Protein AF-A0A4Y7LGS2-F1 (afdb_monomer_lite)

Foldseek 3Di:
DVLQVLFFAAAQAKEWEWAWFPPPPPPPDDDDDDDDDDFDPWPFVVVLCVLVPVDDADFDDFPDPAPLQQAAFADDDDCLACQNQVLQLQLSCVVCLVVVLVLLVPTDDDPDDLADEAEEEEARCAAHDSNVVNVVSSQVSNQVCCCVPPVHGYEYAYEYEDAPNGPVVRRVVNVVVVPPDDDDDRYHYDYFHDHPVHHGHHGNRHRYYYYGNPVQADSDAPDDPVPDPPDTRRGTDDDLVRVVVVNVVSVFKDWPDKDKDKAFSDDPVRLVVCLVPLLVQLSSVLSNCSRRCVSVVCSGRNDVSSVSSSVSSSVCSSVPSVNSPDGDIIMMITIMIITDDDPPDPDPPDDDD

Sequence (353 aa):
MYHQFYYKVTRNTSFLCLSCIISLNFSMQQHKTNYSPSPSASLSRSLILNLMMKGEYHHHTCTSGGLLKILCMQGGDDDGSYARNSEAPASAISLSKPILLKGIESMKLFDGDANECLRIADLGCATGYNTLATIDLIVDTLMKRYKEEYNYKPEFEAFFSDLPSNDFNSLFKSFQQFNDTSKKRRYYSAGVPGSFYHRLFPGRKLHVAASLSALHWLSKGLIDEETRDTFNIPTYMRSTDEVYTAFHRCGGFEIQRLEYQRIVEHSKEKQEEWIKDPKSYGKAKANLVRATLKPIVESHIGPKLSEELFKRFEKRASEDTAMLHKTCSYGVIVVCAIRIKNDKYKIISESSD

pLDDT: mean 72.66, std 20.02, range [23.55, 96.62]

Organism: Papaver somniferum (NCBI:txid3469)

Structure (mmCIF, N/CA/C/O backbone):
data_AF-A0A4Y7LGS2-F1
#
_entry.id   AF-A0A4Y7LGS2-F1
#
loop_
_atom_site.group_PDB
_atom_site.id
_atom_site.type_symbol
_atom_site.label_atom_id
_atom_site.label_alt_id
_atom_site.label_comp_id
_atom_site.label_asym_id
_atom_site.label_entity_id
_atom_site.label_seq_id
_atom_site.pdbx_PDB_ins_code
_atom_site.Cartn_x
_atom_site.Cartn_y
_atom_site.Cartn_z
_atom_site.occupancy
_atom_site.B_iso_or_equiv
_atom_site.auth_seq_id
_atom_site.auth_comp_id
_atom_site.auth_asym_id
_atom_site.auth_atom_id
_atom_site.pdbx_PDB_model_num
ATOM 1 N N . MET A 1 1 ? -16.120 5.515 -6.284 1.00 47.06 1 MET A N 1
ATOM 2 C CA . MET A 1 1 ? -15.237 4.910 -5.260 1.00 47.06 1 MET A CA 1
ATOM 3 C C . MET A 1 1 ? -15.694 5.260 -3.845 1.00 47.06 1 MET A C 1
ATOM 5 O O . MET A 1 1 ? -16.177 4.365 -3.169 1.00 47.06 1 MET A O 1
ATOM 9 N N . TYR A 1 2 ? -15.632 6.524 -3.407 1.00 49.16 2 TYR A N 1
ATOM 10 C CA . TYR A 1 2 ? -15.987 6.911 -2.026 1.00 49.16 2 TYR A CA 1
ATOM 11 C C . TYR A 1 2 ? -17.440 6.584 -1.633 1.00 49.16 2 TYR A C 1
ATOM 13 O O . TYR A 1 2 ? -17.681 6.071 -0.544 1.00 49.16 2 TYR A O 1
ATOM 21 N N . HIS A 1 3 ? -18.388 6.708 -2.569 1.00 45.22 3 HIS A N 1
ATOM 22 C CA . HIS A 1 3 ? -19.781 6.269 -2.377 1.00 45.22 3 HIS A CA 1
ATOM 23 C C . HIS A 1 3 ? -19.921 4.766 -2.058 1.00 45.22 3 HIS A C 1
ATOM 25 O O . HIS A 1 3 ? -20.844 4.354 -1.369 1.00 45.22 3 HIS A O 1
ATOM 31 N N . GLN A 1 4 ? -18.996 3.923 -2.525 1.00 48.78 4 GLN A N 1
ATOM 32 C CA . GLN A 1 4 ? -19.006 2.482 -2.234 1.00 48.78 4 GLN A CA 1
ATOM 33 C C . GLN A 1 4 ? -18.307 2.155 -0.905 1.00 48.78 4 GLN A C 1
ATOM 35 O O . GLN A 1 4 ? -18.597 1.135 -0.282 1.00 48.78 4 GLN A O 1
ATOM 40 N N . PHE A 1 5 ? -17.420 3.035 -0.431 1.00 50.84 5 PHE A N 1
ATOM 41 C CA . PHE A 1 5 ? -16.852 2.965 0.917 1.00 50.84 5 PHE A CA 1
ATOM 42 C C . PHE A 1 5 ? -17.880 3.285 1.998 1.00 50.84 5 PHE A C 1
ATOM 44 O O . PHE A 1 5 ? -17.869 2.660 3.058 1.00 50.84 5 PHE A O 1
ATOM 51 N N . TYR A 1 6 ? -18.806 4.198 1.699 1.00 47.38 6 TYR A N 1
ATOM 52 C CA . TYR A 1 6 ? -19.867 4.648 2.598 1.00 47.38 6 TYR A CA 1
ATOM 53 C C . TYR A 1 6 ? -20.623 3.512 3.310 1.00 47.38 6 TYR A C 1
ATOM 55 O O . TYR A 1 6 ? -20.959 3.633 4.491 1.00 47.38 6 TYR A O 1
ATOM 63 N N . TYR A 1 7 ? -20.861 2.388 2.628 1.00 45.22 7 TYR A N 1
ATOM 64 C CA . TYR A 1 7 ? -21.655 1.273 3.154 1.00 45.22 7 TYR A CA 1
ATOM 65 C C . TYR A 1 7 ? -20.859 0.224 3.948 1.00 45.22 7 TYR A C 1
ATOM 67 O O . TYR A 1 7 ? -21.473 -0.660 4.549 1.00 45.22 7 TYR A O 1
ATOM 75 N N . LYS A 1 8 ? -19.521 0.280 3.950 1.00 49.53 8 LYS A N 1
ATOM 76 C CA . LYS A 1 8 ? -18.651 -0.790 4.494 1.00 49.53 8 LYS A CA 1
ATOM 77 C C . LYS A 1 8 ? -18.257 -0.589 5.958 1.00 49.53 8 LYS A C 1
ATOM 79 O O . LYS A 1 8 ? -17.936 -1.534 6.670 1.00 49.53 8 LYS A O 1
ATOM 84 N N . VAL A 1 9 ? -18.282 0.653 6.404 1.00 48.84 9 VAL A N 1
ATOM 85 C CA . VAL A 1 9 ? -17.695 1.104 7.667 1.00 48.84 9 VAL A CA 1
ATOM 86 C C . VAL A 1 9 ? -18.741 1.131 8.800 1.00 48.84 9 VAL A C 1
ATOM 88 O O . VAL A 1 9 ? -19.929 1.277 8.505 1.00 48.84 9 VAL A O 1
ATOM 91 N N . THR A 1 10 ? -18.366 0.895 10.068 1.00 48.47 10 THR A N 1
ATOM 92 C CA . THR A 1 10 ? -19.194 1.040 11.301 1.00 48.47 10 THR A CA 1
ATOM 93 C C . THR A 1 10 ? -19.632 2.491 11.550 1.00 48.47 10 THR A C 1
ATOM 95 O O . THR A 1 10 ? -19.327 3.412 10.788 1.00 48.47 10 THR A O 1
ATOM 98 N N . ARG A 1 11 ? -20.472 2.724 12.567 1.00 49.16 11 ARG A N 1
ATOM 99 C CA . ARG A 1 11 ? -20.656 4.084 13.107 1.00 49.16 11 ARG A CA 1
ATOM 100 C C . ARG A 1 11 ? -19.322 4.493 13.762 1.00 49.16 11 ARG A C 1
ATOM 102 O O . ARG A 1 11 ? -18.710 3.657 14.410 1.00 49.16 11 ARG A O 1
ATOM 109 N N . ASN A 1 12 ? -18.886 5.740 13.565 1.00 51.09 12 ASN A N 1
ATOM 110 C CA . ASN A 1 12 ? -17.605 6.299 14.043 1.00 51.09 12 ASN A CA 1
ATOM 111 C C . ASN A 1 12 ? -16.323 5.761 13.374 1.00 51.09 12 ASN A C 1
ATOM 113 O O . ASN A 1 12 ? -15.232 6.014 13.868 1.00 51.09 12 ASN A O 1
ATOM 117 N N . THR A 1 13 ? -16.412 5.046 12.248 1.00 55.94 13 THR A N 1
ATOM 118 C CA . THR A 1 13 ? -15.211 4.564 11.545 1.00 55.94 13 THR A CA 1
ATOM 119 C C . THR A 1 13 ? -14.354 5.693 11.008 1.00 55.94 13 THR A C 1
ATOM 121 O O . THR A 1 13 ? -14.853 6.571 10.297 1.00 55.94 13 THR A O 1
ATOM 124 N N . SER A 1 14 ? -13.051 5.574 11.226 1.00 55.38 14 SER A N 1
ATOM 125 C CA . SER A 1 14 ? -12.061 6.389 10.535 1.00 55.38 14 SER A CA 1
ATOM 126 C C . SER A 1 14 ? -11.633 5.730 9.239 1.00 55.38 14 SER A C 1
ATOM 128 O O . SER A 1 14 ? -11.186 4.582 9.202 1.00 55.38 14 SER A O 1
ATOM 130 N N . PHE A 1 15 ? -11.776 6.481 8.157 1.00 54.53 15 PHE A N 1
ATOM 131 C CA . PHE A 1 15 ? -11.205 6.147 6.871 1.00 54.53 15 PHE A CA 1
ATOM 132 C C . PHE A 1 15 ? -9.933 6.968 6.668 1.00 54.53 15 PHE A C 1
ATOM 134 O O . PHE A 1 15 ? -9.956 8.190 6.513 1.00 54.53 15 PHE A O 1
ATOM 141 N N . LEU A 1 16 ? -8.808 6.267 6.680 1.00 53.59 16 LEU A N 1
ATOM 142 C CA . LEU A 1 16 ? -7.480 6.812 6.474 1.00 53.59 16 LEU A CA 1
ATOM 143 C C . LEU A 1 16 ? -7.080 6.488 5.036 1.00 53.59 16 LEU A C 1
ATOM 145 O O . LEU A 1 16 ? -6.752 5.361 4.682 1.00 53.59 16 LEU A O 1
ATOM 149 N N . CYS A 1 17 ? -7.167 7.483 4.171 1.00 55.34 17 CYS A N 1
ATOM 150 C CA . CYS A 1 17 ? -6.891 7.343 2.757 1.00 55.34 17 CYS A CA 1
ATOM 151 C C . CYS A 1 17 ? -5.562 8.007 2.429 1.00 55.34 17 CYS A C 1
ATOM 153 O O . CYS A 1 17 ? -5.426 9.227 2.425 1.00 55.34 17 CYS A O 1
ATOM 155 N N . LEU A 1 18 ? -4.582 7.192 2.085 1.00 50.25 18 LEU A N 1
ATOM 156 C CA . LEU A 1 18 ? -3.276 7.631 1.641 1.00 50.25 18 LEU A CA 1
ATOM 157 C C . LEU A 1 18 ? -3.118 7.265 0.171 1.00 50.25 18 LEU A C 1
ATOM 159 O O . LEU A 1 18 ? -2.605 6.214 -0.207 1.00 50.25 18 LEU A O 1
ATOM 163 N N . SER A 1 19 ? -3.573 8.159 -0.699 1.00 49.41 19 SER A N 1
ATOM 164 C CA . SER A 1 19 ? -3.287 8.025 -2.121 1.00 49.41 19 SER A CA 1
ATOM 165 C C . SER A 1 19 ? -1.869 8.518 -2.391 1.00 49.41 19 SER A C 1
ATOM 167 O O . SER A 1 19 ? -1.634 9.703 -2.634 1.00 49.41 19 SER A O 1
ATOM 169 N N . CYS A 1 20 ? -0.902 7.607 -2.356 1.00 40.75 20 CYS A N 1
ATOM 170 C CA . CYS A 1 20 ? 0.402 7.887 -2.935 1.00 40.75 20 CYS A CA 1
ATOM 171 C C . CYS A 1 20 ? 0.288 7.825 -4.460 1.00 40.75 20 CYS A C 1
ATOM 173 O O . CYS A 1 20 ? -0.345 6.918 -5.018 1.00 40.75 20 CYS A O 1
ATOM 175 N N . ILE A 1 21 ? 0.890 8.811 -5.121 1.00 42.91 21 ILE A N 1
ATOM 176 C CA . ILE A 1 21 ? 1.030 8.853 -6.570 1.00 42.91 21 ILE A CA 1
ATOM 177 C C . ILE A 1 21 ? 2.484 8.529 -6.884 1.00 42.91 21 ILE A C 1
ATOM 179 O O . ILE A 1 21 ? 3.392 9.264 -6.510 1.00 42.91 21 ILE A O 1
ATOM 183 N N . ILE A 1 22 ? 2.709 7.450 -7.628 1.00 35.28 22 ILE A N 1
ATOM 184 C CA . ILE A 1 22 ? 3.970 7.262 -8.341 1.00 35.28 22 ILE A CA 1
ATOM 185 C C . ILE A 1 22 ? 3.874 8.117 -9.611 1.00 35.28 22 ILE A C 1
ATOM 187 O O . ILE A 1 22 ? 3.422 7.654 -10.655 1.00 35.28 22 ILE A O 1
ATOM 191 N N . SER A 1 23 ? 4.271 9.387 -9.533 1.00 31.19 23 SER A N 1
ATOM 192 C CA . SER A 1 23 ? 4.680 10.120 -10.734 1.00 31.19 23 SER A CA 1
ATOM 193 C C . SER A 1 23 ? 6.074 9.641 -11.116 1.00 31.19 23 SER A C 1
ATOM 195 O O . SER A 1 23 ? 7.076 10.212 -10.692 1.00 31.19 23 SER A O 1
ATOM 197 N N . LEU A 1 24 ? 6.152 8.602 -11.947 1.00 30.73 24 LEU A N 1
ATOM 198 C CA . LEU A 1 24 ? 7.329 8.418 -12.788 1.00 30.73 24 LEU A CA 1
ATOM 199 C C . LEU A 1 24 ? 7.311 9.564 -13.800 1.00 30.73 24 LEU A C 1
ATOM 201 O O . LEU A 1 24 ? 6.768 9.441 -14.895 1.00 30.73 24 LEU A O 1
ATOM 205 N N . ASN A 1 25 ? 7.856 10.716 -13.411 1.00 29.38 25 ASN A N 1
ATOM 206 C CA . ASN A 1 25 ? 8.169 11.784 -14.345 1.00 29.38 25 ASN A CA 1
ATOM 207 C C . ASN A 1 25 ? 9.292 11.285 -15.273 1.00 29.38 25 ASN A C 1
ATOM 209 O O . ASN A 1 25 ? 10.437 11.713 -15.167 1.00 29.38 25 ASN A O 1
ATOM 213 N N . PHE A 1 26 ? 8.964 10.433 -16.249 1.00 28.41 26 PHE A N 1
ATOM 214 C CA . PHE A 1 26 ? 9.711 10.367 -17.506 1.00 28.41 26 PHE A CA 1
ATOM 215 C C . PHE A 1 26 ? 9.352 11.603 -18.326 1.00 28.41 26 PHE A C 1
ATOM 217 O O . PHE A 1 26 ? 8.842 11.523 -19.439 1.00 28.41 26 PHE A O 1
ATOM 224 N N . SER A 1 27 ? 9.578 12.784 -17.753 1.00 24.83 27 SER A N 1
ATOM 225 C CA . SER A 1 27 ? 9.526 14.011 -18.520 1.00 24.83 27 SER A CA 1
ATOM 226 C C . SER A 1 27 ? 10.769 14.039 -19.409 1.00 24.83 27 SER A C 1
ATOM 228 O O . SER A 1 27 ? 11.824 14.579 -19.061 1.00 24.83 27 SER A O 1
ATOM 230 N N . MET A 1 28 ? 10.624 13.442 -20.591 1.00 25.88 28 MET A N 1
ATOM 231 C CA . MET A 1 28 ? 11.169 14.007 -21.818 1.00 25.88 28 MET A CA 1
ATOM 232 C C . MET A 1 28 ? 10.336 15.245 -22.204 1.00 25.88 28 MET A C 1
ATOM 234 O O . MET A 1 28 ? 9.778 15.305 -23.293 1.00 25.88 28 MET A O 1
ATOM 238 N N . GLN A 1 29 ? 10.194 16.239 -21.325 1.00 24.61 29 GLN A N 1
ATOM 239 C CA . GLN A 1 29 ? 9.801 17.567 -21.780 1.00 24.61 29 GLN A CA 1
ATOM 240 C C . GLN A 1 29 ? 11.055 18.416 -21.895 1.00 24.61 29 GLN A C 1
ATOM 242 O O . GLN A 1 29 ? 11.743 18.714 -20.917 1.00 24.61 29 GLN A O 1
ATOM 247 N N . GLN A 1 30 ? 11.356 18.749 -23.149 1.00 25.19 30 GLN A N 1
ATOM 248 C CA . GLN A 1 30 ? 12.152 19.907 -23.508 1.00 25.19 30 GLN A CA 1
ATOM 249 C C . GLN A 1 30 ? 11.641 21.125 -22.731 1.00 25.19 30 GLN A C 1
ATOM 251 O O . GLN A 1 30 ? 10.437 21.283 -22.533 1.00 25.19 30 GLN A O 1
ATOM 256 N N . HIS A 1 31 ? 12.585 21.957 -22.295 1.00 28.06 31 HIS A N 1
ATOM 257 C CA . HIS A 1 31 ? 12.381 23.270 -21.696 1.00 28.06 31 HIS A CA 1
ATOM 258 C C . HIS A 1 31 ? 11.055 23.941 -22.080 1.00 28.06 31 HIS A C 1
ATOM 260 O O . HIS A 1 31 ? 10.866 24.294 -23.242 1.00 28.06 31 HIS A O 1
ATOM 266 N N . LYS A 1 32 ? 10.204 24.224 -21.086 1.00 24.94 32 LYS A N 1
ATOM 267 C CA . LYS A 1 32 ? 9.462 25.488 -20.996 1.00 24.94 32 LYS A CA 1
ATOM 268 C C . LYS A 1 32 ? 8.904 25.696 -19.589 1.00 24.94 32 LYS A C 1
ATOM 270 O O . LYS A 1 32 ? 8.421 24.784 -18.930 1.00 24.94 32 LYS A O 1
ATOM 275 N N . THR A 1 33 ? 9.087 26.922 -19.131 1.00 29.95 33 THR A N 1
ATOM 276 C CA . THR A 1 33 ? 8.793 27.469 -17.809 1.00 29.95 33 THR A CA 1
ATOM 277 C C . THR A 1 33 ? 7.290 27.611 -17.544 1.00 29.95 33 THR A C 1
ATOM 279 O O . THR A 1 33 ? 6.527 27.877 -18.466 1.00 29.95 33 THR A O 1
ATOM 282 N N . ASN A 1 34 ? 6.918 27.511 -16.261 1.00 28.05 34 ASN A N 1
ATOM 283 C CA . ASN A 1 34 ? 5.666 27.959 -15.632 1.00 28.05 34 ASN A CA 1
ATOM 284 C C . ASN A 1 34 ? 4.342 27.537 -16.293 1.00 28.05 34 ASN A C 1
ATOM 286 O O . ASN A 1 34 ? 3.728 28.359 -16.955 1.00 28.05 34 ASN A O 1
ATOM 290 N N . TYR A 1 35 ? 3.838 26.329 -16.007 1.00 25.47 35 TYR A N 1
ATOM 291 C CA . TYR A 1 35 ? 2.398 26.028 -16.066 1.00 25.47 35 TYR A CA 1
ATOM 292 C C . TYR A 1 35 ? 2.013 24.909 -15.084 1.00 25.47 35 TYR A C 1
ATOM 294 O O . TYR A 1 35 ? 2.796 23.996 -14.819 1.00 25.47 35 TYR A O 1
ATOM 302 N N . SER A 1 36 ? 0.800 25.018 -14.536 1.00 23.55 36 SER A N 1
ATOM 303 C CA . SER A 1 36 ? 0.131 24.048 -13.662 1.00 23.55 36 SER A CA 1
ATOM 304 C C . SER A 1 36 ? 0.187 22.620 -14.232 1.00 23.55 36 SER A C 1
ATOM 306 O O . SER A 1 36 ? 0.071 22.455 -15.449 1.00 23.55 36 SER A O 1
ATOM 308 N N . PRO A 1 37 ? 0.347 21.575 -13.397 1.00 30.25 37 PRO A N 1
ATOM 309 C CA . PRO A 1 37 ? 0.519 20.212 -13.891 1.00 30.25 37 PRO A CA 1
ATOM 310 C C . PRO A 1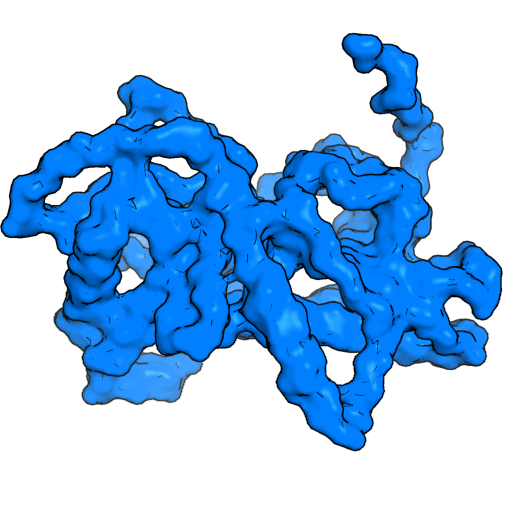 37 ? -0.747 19.738 -14.618 1.00 30.25 37 PRO A C 1
ATOM 312 O O . PRO A 1 37 ? -1.821 19.661 -14.025 1.00 30.25 37 PRO A O 1
ATOM 315 N N . SER A 1 38 ? -0.621 19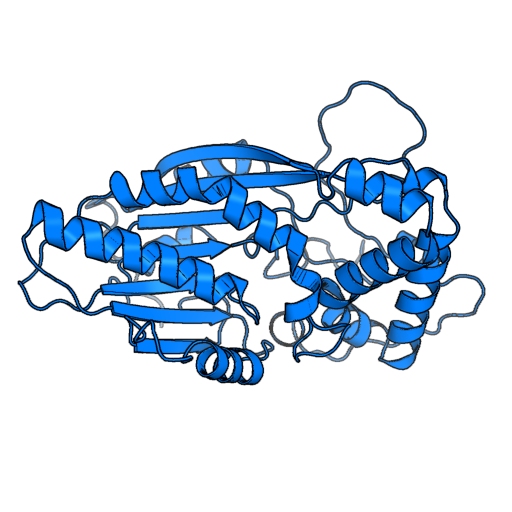.426 -15.912 1.00 26.58 38 SER A N 1
ATOM 316 C CA . SER A 1 38 ? -1.711 18.832 -16.693 1.00 26.58 38 SER A CA 1
ATOM 317 C C . SER A 1 38 ? -1.976 17.381 -16.236 1.00 26.58 38 SER A C 1
ATOM 319 O O . SER A 1 38 ? -1.003 16.673 -15.961 1.00 26.58 38 SER A O 1
ATOM 321 N N . PRO A 1 39 ? -3.230 16.885 -16.203 1.00 28.78 39 PRO A N 1
ATOM 322 C CA . PRO A 1 39 ? -3.582 15.610 -15.556 1.00 28.78 39 PRO A CA 1
ATOM 323 C C . PRO A 1 39 ? -3.267 14.332 -16.355 1.00 28.78 39 PRO A C 1
ATOM 325 O O . PRO A 1 39 ? -3.686 13.248 -15.959 1.00 28.78 39 PRO A O 1
ATOM 328 N N . SER A 1 40 ? -2.561 14.409 -17.486 1.00 29.89 40 SER A N 1
ATOM 329 C CA . SER A 1 40 ? -2.382 13.255 -18.383 1.00 29.89 40 SER A CA 1
ATOM 330 C C . SER A 1 40 ? -0.913 12.876 -18.557 1.00 29.89 40 SER A C 1
ATOM 332 O O . SER A 1 40 ? -0.258 13.228 -19.530 1.00 29.89 40 SER A O 1
ATOM 334 N N . ALA A 1 41 ? -0.386 12.126 -17.593 1.00 30.23 41 ALA A N 1
ATOM 335 C CA . ALA A 1 41 ? 0.841 11.355 -17.771 1.00 30.23 41 ALA A CA 1
ATOM 336 C C . ALA A 1 41 ? 0.472 9.869 -17.870 1.00 30.23 41 ALA A C 1
ATOM 338 O O . ALA A 1 41 ? 0.692 9.092 -16.942 1.00 30.23 41 ALA A O 1
ATOM 339 N N . SER A 1 42 ? -0.153 9.472 -18.980 1.00 35.12 42 SER A N 1
ATOM 340 C CA . SER A 1 42 ? -0.230 8.060 -19.342 1.00 35.12 42 SER A CA 1
ATOM 341 C C . SER A 1 42 ? 1.111 7.651 -19.960 1.00 35.12 42 SER A C 1
ATOM 343 O O . SER A 1 42 ? 1.615 8.303 -20.875 1.00 35.12 42 SER A O 1
ATOM 345 N N . LEU A 1 43 ? 1.713 6.560 -19.476 1.00 39.62 43 LEU A N 1
ATOM 346 C CA . LEU A 1 43 ? 2.682 5.818 -20.285 1.00 39.62 43 LEU A CA 1
ATOM 347 C C . LEU A 1 43 ? 1.900 5.255 -21.483 1.00 39.62 43 LEU A C 1
ATOM 349 O O . LEU A 1 43 ? 1.282 4.196 -21.384 1.00 39.62 43 LEU A O 1
ATOM 353 N N . SER A 1 44 ? 1.844 6.011 -22.578 1.00 43.38 44 SER A N 1
ATOM 354 C CA . SER A 1 44 ? 1.174 5.598 -23.809 1.00 43.38 44 SER A CA 1
ATOM 355 C C . SER A 1 44 ? 2.018 4.576 -24.575 1.00 43.38 44 SER A C 1
ATOM 357 O O . SER A 1 44 ? 3.226 4.442 -24.349 1.00 43.38 44 SER A O 1
ATOM 359 N N . ARG A 1 45 ? 1.396 3.885 -25.538 1.00 41.16 45 ARG A N 1
ATOM 360 C CA . ARG A 1 45 ? 2.063 3.043 -26.546 1.00 41.16 45 ARG A CA 1
ATOM 361 C C . ARG A 1 45 ? 3.314 3.706 -27.135 1.00 41.16 45 ARG A C 1
ATOM 363 O O . ARG A 1 45 ? 4.270 2.994 -27.418 1.00 41.16 45 ARG A O 1
ATOM 370 N N . SER A 1 46 ? 3.357 5.040 -27.243 1.00 43.56 46 SER A N 1
ATOM 371 C CA . SER A 1 46 ? 4.553 5.782 -27.668 1.00 43.56 46 SER A CA 1
ATOM 372 C C . SER A 1 46 ? 5.794 5.468 -26.831 1.00 43.56 46 SER A C 1
ATOM 374 O O . SER A 1 46 ? 6.866 5.336 -27.401 1.00 43.56 46 SER A O 1
ATOM 376 N N . LEU A 1 47 ? 5.691 5.286 -25.509 1.00 46.91 47 LEU A N 1
ATOM 377 C CA . LEU A 1 47 ? 6.846 4.985 -24.665 1.00 46.91 47 LEU A CA 1
ATOM 378 C C . LEU A 1 47 ? 7.290 3.528 -24.827 1.00 46.91 47 LEU A C 1
ATOM 380 O O . LEU A 1 47 ? 8.484 3.276 -24.933 1.00 46.91 47 LEU A O 1
ATOM 384 N N . ILE A 1 48 ? 6.348 2.583 -24.922 1.00 45.69 48 ILE A N 1
ATOM 385 C CA . ILE A 1 48 ? 6.662 1.176 -25.216 1.00 45.69 48 ILE A CA 1
ATOM 386 C C . ILE A 1 48 ? 7.284 1.056 -26.606 1.00 45.69 48 ILE A C 1
ATOM 388 O O . ILE A 1 48 ? 8.339 0.455 -26.733 1.00 45.69 48 ILE A O 1
ATOM 392 N N . LEU A 1 49 ? 6.718 1.691 -27.632 1.00 42.75 49 LEU A N 1
ATOM 393 C CA . LEU A 1 49 ? 7.299 1.733 -28.974 1.00 42.75 49 LEU A CA 1
ATOM 394 C C . LEU A 1 49 ? 8.648 2.465 -28.986 1.00 42.75 49 LEU A C 1
ATOM 396 O O . LEU A 1 49 ? 9.587 1.968 -29.589 1.00 42.75 49 LEU A O 1
ATOM 400 N N . ASN A 1 50 ? 8.815 3.573 -28.264 1.00 50.94 50 ASN A N 1
ATOM 401 C CA . ASN A 1 50 ? 10.107 4.262 -28.142 1.00 50.94 50 ASN A CA 1
ATOM 402 C C . ASN A 1 50 ? 11.161 3.428 -27.391 1.00 50.94 50 ASN A C 1
ATOM 404 O O . ASN A 1 50 ? 12.356 3.657 -27.566 1.00 50.94 50 ASN A O 1
ATOM 408 N N . LEU A 1 51 ? 10.743 2.476 -26.550 1.00 47.31 51 LEU A N 1
ATOM 409 C CA . LEU A 1 51 ? 11.619 1.480 -25.925 1.00 47.31 51 LEU A CA 1
ATOM 410 C C . LEU A 1 51 ? 11.809 0.234 -26.820 1.00 47.31 51 LEU A C 1
ATOM 412 O O . LEU A 1 51 ? 12.845 -0.425 -26.739 1.00 47.31 51 LEU A O 1
ATOM 416 N N . MET A 1 52 ? 10.855 -0.090 -27.701 1.00 39.50 52 MET A N 1
ATOM 417 C CA . MET A 1 52 ? 10.814 -1.327 -28.498 1.00 39.50 52 MET A CA 1
ATOM 418 C C . MET A 1 52 ? 11.241 -1.192 -29.969 1.00 39.50 52 MET A C 1
ATOM 420 O O . MET A 1 52 ? 11.668 -2.182 -30.567 1.00 39.50 52 MET A O 1
ATOM 424 N N . MET A 1 53 ? 11.216 -0.005 -30.569 1.00 38.44 53 MET A N 1
ATOM 425 C CA . MET A 1 53 ? 11.387 0.160 -32.016 1.00 38.44 53 MET A CA 1
ATOM 426 C C . MET A 1 53 ? 12.854 0.337 -32.430 1.00 38.44 53 MET A C 1
ATOM 428 O O . MET A 1 53 ? 13.325 1.423 -32.755 1.00 38.44 53 MET A O 1
ATOM 432 N N . LYS A 1 54 ? 13.548 -0.805 -32.479 1.00 41.16 54 LYS A N 1
ATOM 433 C CA . LYS A 1 54 ? 14.468 -1.180 -33.573 1.00 41.16 54 LYS A CA 1
ATOM 434 C C . LYS A 1 54 ? 14.180 -2.619 -34.052 1.00 41.16 54 LYS A C 1
ATOM 436 O O . LYS A 1 54 ? 15.094 -3.348 -34.415 1.00 41.16 54 LYS A O 1
ATOM 441 N N . GLY A 1 55 ? 12.921 -3.059 -34.009 1.00 37.38 55 GLY A N 1
ATOM 442 C CA . GLY A 1 55 ? 12.522 -4.386 -34.486 1.00 37.38 55 GLY A CA 1
ATOM 443 C C . GLY A 1 55 ? 11.012 -4.504 -34.672 1.00 37.38 55 GLY A C 1
ATOM 444 O O . GLY A 1 55 ? 10.251 -3.863 -33.952 1.00 37.38 55 GLY A O 1
ATOM 445 N N . GLU A 1 56 ? 10.608 -5.291 -35.666 1.00 36.62 56 GLU A N 1
ATOM 446 C CA . GLU A 1 56 ? 9.222 -5.518 -36.083 1.00 36.62 56 GLU A CA 1
ATOM 447 C C . GLU A 1 56 ? 8.410 -6.181 -34.957 1.00 36.62 56 GLU A C 1
ATOM 449 O O . GLU A 1 56 ? 8.730 -7.275 -34.492 1.00 36.62 56 GLU A O 1
ATOM 454 N N . TYR A 1 57 ? 7.368 -5.492 -34.483 1.00 42.50 57 TYR A N 1
ATOM 455 C CA . TYR A 1 57 ? 6.437 -5.998 -33.474 1.00 42.50 57 TYR A CA 1
ATOM 456 C C . TYR A 1 57 ? 5.189 -6.553 -34.165 1.00 42.50 57 TYR A C 1
ATOM 458 O O . TYR A 1 57 ? 4.480 -5.817 -34.853 1.00 42.50 57 TYR A O 1
ATOM 466 N N . HIS A 1 58 ? 4.887 -7.833 -33.947 1.00 40.69 58 HIS A N 1
ATOM 467 C CA . HIS A 1 58 ? 3.624 -8.436 -34.369 1.00 40.69 58 HIS A CA 1
ATOM 468 C C . HIS A 1 58 ? 2.613 -8.412 -33.218 1.00 40.69 58 HIS A C 1
ATOM 470 O O . HIS A 1 58 ? 2.916 -8.790 -32.088 1.00 40.69 58 HIS A O 1
ATOM 476 N N . HIS A 1 59 ? 1.400 -7.939 -33.515 1.00 40.97 59 HIS A N 1
ATOM 477 C CA . HIS A 1 59 ? 0.307 -7.826 -32.556 1.00 40.97 59 HIS A CA 1
ATOM 478 C C . HIS A 1 59 ? -0.106 -9.199 -32.007 1.00 40.97 59 HIS A C 1
ATOM 480 O O . HIS A 1 59 ? -0.658 -10.023 -32.731 1.00 40.97 59 HIS A O 1
ATOM 486 N N . HIS A 1 60 ? 0.076 -9.405 -30.702 1.00 41.19 60 HIS A N 1
ATOM 487 C CA . HIS A 1 60 ? -0.625 -10.447 -29.961 1.00 41.19 60 HIS A CA 1
ATOM 488 C C . HIS A 1 60 ? -1.889 -9.848 -29.335 1.00 41.19 60 HIS A C 1
ATOM 490 O O . HIS A 1 60 ? -1.831 -8.934 -28.514 1.00 41.19 60 HIS A O 1
ATOM 496 N N . THR A 1 61 ? -3.057 -10.331 -29.753 1.00 37.34 61 THR A N 1
ATOM 497 C CA . THR A 1 61 ? -4.342 -10.002 -29.129 1.00 37.34 61 THR A CA 1
ATOM 498 C C . THR A 1 61 ? -4.411 -10.648 -27.747 1.00 37.34 61 THR A C 1
ATOM 500 O O . THR A 1 61 ? -4.461 -11.872 -27.635 1.00 37.34 61 THR A O 1
ATOM 503 N N . CYS A 1 62 ? -4.406 -9.825 -26.695 1.00 40.84 62 CYS A N 1
ATOM 504 C CA . CYS A 1 62 ? -4.587 -10.270 -25.315 1.00 40.84 62 CYS A CA 1
ATOM 505 C C . CYS A 1 62 ? -5.942 -10.978 -25.152 1.00 40.84 62 CYS A C 1
ATOM 507 O O . CYS A 1 62 ? -6.996 -10.418 -25.454 1.00 40.84 62 CYS A O 1
ATOM 509 N N . THR A 1 63 ? -5.902 -12.209 -24.645 1.00 38.38 63 THR A N 1
ATOM 510 C CA . THR A 1 63 ? -7.069 -13.001 -24.249 1.00 38.38 63 THR A CA 1
ATOM 511 C C . THR A 1 63 ? -7.840 -12.333 -23.104 1.00 38.38 63 THR A C 1
ATOM 513 O O . THR A 1 63 ? -7.266 -11.642 -22.264 1.00 38.38 63 THR A O 1
ATOM 516 N N . SER A 1 64 ? -9.150 -12.570 -23.071 1.00 36.19 64 SER A N 1
ATOM 517 C CA . SER A 1 64 ? -10.243 -11.891 -22.350 1.00 36.19 64 SER A CA 1
ATOM 518 C C . SER A 1 64 ? -10.241 -11.948 -20.804 1.00 36.19 64 SER A C 1
ATOM 520 O O . SER A 1 64 ? -11.293 -11.952 -20.159 1.00 36.19 64 SER A O 1
ATOM 522 N N . GLY A 1 65 ? -9.077 -11.966 -20.158 1.00 49.12 65 GLY A N 1
ATOM 523 C CA . GLY A 1 65 ? -8.958 -11.861 -18.704 1.00 49.12 65 GLY A CA 1
ATOM 524 C C . GLY A 1 65 ? -9.081 -10.409 -18.240 1.00 49.12 65 GLY A C 1
ATOM 525 O O . GLY A 1 65 ? -8.090 -9.693 -18.234 1.00 49.12 65 GLY A O 1
ATOM 526 N N . GLY A 1 66 ? -10.283 -9.957 -17.867 1.00 65.62 66 GLY A N 1
ATOM 527 C CA . GLY A 1 66 ? -10.516 -8.576 -17.412 1.00 65.62 66 GLY A CA 1
ATOM 528 C C . GLY A 1 66 ? -9.515 -8.080 -16.351 1.00 65.62 66 GLY A C 1
ATOM 529 O O . GLY A 1 66 ? -8.986 -8.876 -15.581 1.00 65.62 66 GLY A O 1
ATOM 530 N N . LEU A 1 67 ? -9.301 -6.756 -16.286 1.00 70.75 67 LEU A N 1
ATOM 531 C CA . LEU A 1 67 ? -8.250 -6.064 -15.510 1.00 70.75 67 LEU A CA 1
ATOM 532 C C . LEU A 1 67 ? -8.016 -6.600 -14.081 1.00 70.75 67 LEU A C 1
ATOM 534 O O . LEU A 1 67 ? -6.881 -6.666 -13.622 1.00 70.75 67 LEU A O 1
ATOM 538 N N . LEU A 1 68 ? -9.073 -7.042 -13.397 1.00 73.94 68 LEU A N 1
ATOM 539 C CA . LEU A 1 68 ? -9.017 -7.619 -12.047 1.00 73.94 68 LEU A CA 1
ATOM 540 C C . LEU A 1 68 ? -8.183 -8.909 -11.935 1.00 73.94 68 LEU A C 1
ATOM 542 O O . LEU A 1 68 ? -7.807 -9.277 -10.829 1.00 73.94 68 LEU A O 1
ATOM 546 N N . LYS A 1 69 ? -7.940 -9.613 -13.048 1.00 75.81 69 LYS A N 1
ATOM 547 C CA . LYS A 1 69 ? -7.142 -10.849 -13.100 1.00 75.81 69 LYS A CA 1
ATOM 548 C C . LYS A 1 69 ? -5.649 -10.598 -13.319 1.00 75.81 69 LYS A C 1
ATOM 550 O O . LYS A 1 69 ? -4.863 -11.513 -13.111 1.00 75.81 69 LYS A O 1
ATOM 555 N N . ILE A 1 70 ? -5.276 -9.398 -13.764 1.00 80.12 70 ILE A N 1
ATOM 556 C CA . ILE A 1 70 ? -3.904 -9.074 -14.193 1.00 80.12 70 ILE A CA 1
ATOM 557 C C . ILE A 1 70 ? -3.288 -7.918 -13.403 1.00 80.12 70 ILE A C 1
ATOM 559 O O . ILE A 1 70 ? -2.072 -7.772 -13.373 1.00 80.12 70 ILE A O 1
ATOM 563 N N . LEU A 1 71 ? -4.116 -7.078 -12.775 1.00 84.94 71 LEU A N 1
ATOM 564 C CA . LEU A 1 71 ? -3.654 -5.949 -11.984 1.00 84.94 71 LEU A CA 1
ATOM 565 C C . LEU A 1 71 ? -3.197 -6.447 -10.608 1.00 84.94 71 LEU A C 1
ATOM 567 O O . LEU A 1 71 ? -4.017 -6.779 -9.759 1.00 84.94 71 LEU A O 1
ATOM 571 N N . CYS A 1 72 ? -1.890 -6.526 -10.403 1.00 87.94 72 CYS A N 1
ATOM 572 C CA . CYS A 1 72 ? -1.243 -6.760 -9.115 1.00 87.94 72 CYS A CA 1
ATOM 573 C C . CYS A 1 72 ? 0.207 -6.265 -9.187 1.00 87.94 72 CYS A C 1
ATOM 575 O O . CYS A 1 72 ? 0.729 -5.994 -10.272 1.00 87.94 72 CYS A O 1
ATOM 577 N N . MET A 1 73 ? 0.851 -6.123 -8.030 1.00 91.44 73 MET A N 1
ATOM 578 C CA . MET A 1 73 ? 2.297 -5.917 -7.981 1.00 91.44 73 MET A CA 1
ATOM 579 C C . MET A 1 73 ? 3.023 -7.246 -8.240 1.00 91.44 73 MET A C 1
ATOM 581 O O . MET A 1 73 ? 2.465 -8.317 -7.999 1.00 91.44 73 MET A O 1
ATOM 585 N N . GLN A 1 74 ? 4.275 -7.194 -8.701 1.00 91.31 74 GLN A N 1
ATOM 586 C CA . GLN A 1 74 ? 5.089 -8.394 -8.902 1.00 91.31 74 GLN A CA 1
ATOM 587 C C . GLN A 1 74 ? 5.290 -9.130 -7.567 1.00 91.31 74 GLN A C 1
ATOM 589 O O . GLN A 1 74 ? 5.972 -8.630 -6.668 1.00 91.31 74 GLN A O 1
ATOM 594 N N . GLY A 1 75 ? 4.695 -10.319 -7.454 1.00 89.19 75 GLY A N 1
ATOM 595 C CA . GLY A 1 75 ? 4.835 -11.202 -6.295 1.00 89.19 75 GLY A CA 1
ATOM 596 C C . GLY A 1 75 ? 6.237 -11.801 -6.148 1.00 89.19 75 GLY A C 1
ATOM 597 O O . GLY A 1 75 ? 7.114 -11.589 -6.989 1.00 89.19 75 GLY A O 1
ATOM 598 N N . GLY A 1 76 ? 6.423 -12.583 -5.086 1.00 88.44 76 GLY A N 1
ATOM 599 C CA . GLY A 1 76 ? 7.700 -13.200 -4.720 1.00 88.44 76 GLY A 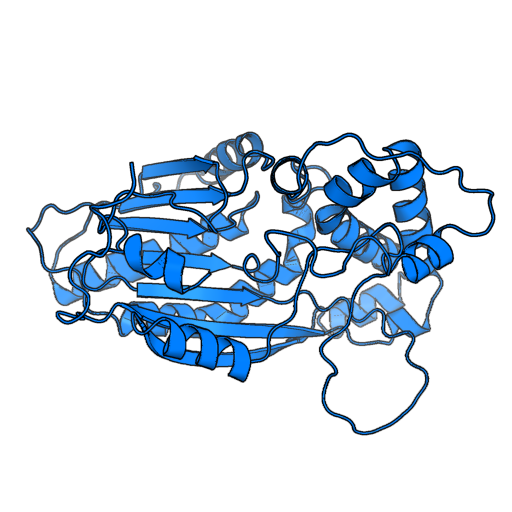CA 1
ATOM 600 C C . GLY A 1 76 ? 8.596 -12.348 -3.813 1.00 88.44 76 GLY A C 1
ATOM 601 O O . GLY A 1 76 ? 8.175 -11.328 -3.269 1.00 88.44 76 GLY A O 1
ATOM 602 N N . ASP A 1 77 ? 9.838 -12.811 -3.653 1.00 85.50 77 ASP A N 1
ATOM 603 C CA . ASP A 1 77 ? 10.894 -12.210 -2.813 1.00 85.50 77 ASP A CA 1
ATOM 604 C C . ASP A 1 77 ? 12.244 -12.137 -3.562 1.00 85.50 77 ASP A C 1
ATOM 606 O O . ASP A 1 77 ? 13.320 -12.059 -2.977 1.00 85.50 77 ASP A O 1
ATOM 610 N N . ASP A 1 78 ? 12.200 -12.216 -4.895 1.00 88.88 78 ASP A N 1
ATOM 611 C CA . ASP A 1 78 ? 13.381 -12.047 -5.743 1.00 88.88 78 ASP A CA 1
ATOM 612 C C . ASP A 1 78 ? 13.726 -10.560 -5.959 1.00 88.88 78 ASP A C 1
ATOM 614 O O . ASP A 1 78 ? 12.965 -9.659 -5.597 1.00 88.88 78 ASP A O 1
ATOM 618 N N . ASP A 1 79 ? 14.871 -10.289 -6.587 1.00 86.56 79 ASP A N 1
ATOM 619 C CA . ASP A 1 79 ? 15.360 -8.933 -6.875 1.00 86.56 79 ASP A CA 1
ATOM 620 C C . ASP A 1 79 ? 14.401 -8.076 -7.723 1.00 86.56 79 ASP A C 1
ATOM 622 O O . ASP A 1 79 ? 14.532 -6.852 -7.735 1.00 86.56 79 ASP A O 1
ATOM 626 N N . GLY A 1 80 ? 13.464 -8.684 -8.457 1.00 85.56 80 GLY A N 1
ATOM 627 C CA . GLY A 1 80 ? 12.456 -7.999 -9.270 1.00 85.56 80 GLY A CA 1
ATOM 628 C C . GLY A 1 80 ? 11.089 -7.874 -8.593 1.00 85.56 80 GLY A C 1
ATOM 629 O O . GLY A 1 80 ? 10.199 -7.223 -9.146 1.00 85.56 80 GLY A O 1
ATOM 630 N N . SER A 1 81 ? 10.911 -8.485 -7.422 1.00 88.31 81 SER A N 1
ATOM 631 C CA . SER A 1 81 ? 9.664 -8.464 -6.662 1.00 88.31 81 SER A CA 1
ATOM 632 C C . SER A 1 81 ? 9.346 -7.079 -6.106 1.00 88.31 81 SER A C 1
ATOM 634 O O . SER A 1 81 ? 10.224 -6.252 -5.839 1.00 88.31 81 SER A O 1
ATOM 636 N N . TYR A 1 82 ? 8.064 -6.824 -5.870 1.00 88.12 82 TYR A N 1
ATOM 637 C CA . TYR A 1 82 ? 7.614 -5.594 -5.228 1.00 88.12 82 TYR A CA 1
ATOM 638 C C . TYR A 1 82 ? 8.090 -5.469 -3.781 1.00 88.12 82 TYR A C 1
ATOM 640 O O . TYR A 1 82 ? 8.473 -4.378 -3.354 1.00 88.12 82 TYR A O 1
ATOM 648 N N . ALA A 1 83 ? 8.168 -6.580 -3.045 1.00 86.50 83 ALA A N 1
ATOM 649 C CA . ALA A 1 83 ? 8.678 -6.588 -1.676 1.00 86.50 83 ALA A CA 1
ATOM 650 C C . ALA A 1 83 ? 10.093 -5.984 -1.577 1.00 86.50 83 ALA A C 1
ATOM 652 O O . ALA A 1 83 ? 10.388 -5.273 -0.618 1.00 86.50 83 ALA A O 1
ATOM 653 N N . ARG A 1 84 ? 10.933 -6.192 -2.601 1.00 87.12 84 ARG A N 1
ATOM 654 C CA . ARG A 1 84 ? 12.323 -5.711 -2.666 1.00 87.12 84 ARG A CA 1
ATOM 655 C C . ARG A 1 84 ? 12.493 -4.341 -3.334 1.00 87.12 84 ARG A C 1
ATOM 657 O O . ARG A 1 84 ? 13.572 -3.767 -3.245 1.00 87.12 84 ARG A O 1
ATOM 664 N N . ASN A 1 85 ? 11.451 -3.803 -3.976 1.00 87.75 85 ASN A N 1
ATOM 665 C CA . ASN A 1 85 ? 11.522 -2.577 -4.789 1.00 87.75 85 ASN A CA 1
ATOM 666 C C . ASN A 1 85 ? 10.428 -1.545 -4.448 1.00 87.75 85 ASN A C 1
ATOM 668 O O . ASN A 1 85 ? 10.047 -0.729 -5.285 1.00 87.75 85 ASN A O 1
ATOM 672 N N . SER A 1 86 ? 9.906 -1.567 -3.219 1.00 84.38 86 SER A N 1
ATOM 673 C CA . SER A 1 86 ? 8.777 -0.731 -2.770 1.00 84.38 86 SER A CA 1
ATOM 674 C C . SER A 1 86 ? 9.180 0.449 -1.869 1.00 84.38 86 SER A C 1
ATOM 676 O O . SER A 1 86 ? 8.373 0.941 -1.076 1.00 84.38 86 SER A O 1
ATOM 678 N N . GLU A 1 87 ? 10.412 0.949 -2.010 1.00 81.56 87 GLU A N 1
ATOM 679 C CA . GLU A 1 87 ? 10.947 2.080 -1.232 1.00 81.56 87 GLU A CA 1
ATOM 680 C C . GLU A 1 87 ? 10.155 3.380 -1.442 1.00 81.56 87 GLU A C 1
ATOM 682 O O . GLU A 1 87 ? 9.916 4.128 -0.494 1.00 81.56 87 GLU A O 1
ATOM 687 N N . ALA A 1 88 ? 9.694 3.645 -2.666 1.00 76.00 88 ALA A N 1
ATOM 688 C CA . ALA A 1 88 ? 8.903 4.836 -2.970 1.00 76.00 88 ALA A CA 1
ATOM 689 C C . ALA A 1 88 ? 7.558 4.857 -2.201 1.00 76.00 88 ALA A C 1
ATOM 691 O O . ALA A 1 88 ? 7.303 5.822 -1.472 1.00 76.00 88 ALA A O 1
ATOM 692 N N . PRO A 1 89 ? 6.725 3.795 -2.267 1.00 75.88 89 PRO A N 1
ATOM 693 C CA . PRO A 1 89 ? 5.584 3.633 -1.366 1.00 75.88 89 PRO A CA 1
ATOM 694 C C . PRO A 1 89 ? 5.958 3.704 0.123 1.00 75.88 89 PRO A C 1
ATOM 696 O O . PRO A 1 89 ? 5.258 4.363 0.889 1.00 75.88 89 PRO A O 1
ATOM 699 N N . ALA A 1 90 ? 7.071 3.091 0.544 1.00 81.50 90 ALA A N 1
ATOM 700 C CA . ALA A 1 90 ? 7.515 3.112 1.942 1.00 81.50 90 ALA A CA 1
ATOM 701 C C . ALA A 1 90 ? 7.835 4.534 2.439 1.00 81.50 90 ALA A C 1
ATOM 703 O O . ALA A 1 90 ? 7.402 4.937 3.521 1.00 81.50 90 ALA A O 1
ATOM 704 N N . SER A 1 91 ? 8.525 5.332 1.623 1.00 78.88 91 SER A N 1
ATOM 705 C CA . SER A 1 91 ? 8.809 6.744 1.892 1.00 78.88 91 SER A CA 1
ATOM 706 C C . SER A 1 91 ? 7.526 7.561 2.022 1.00 78.88 91 SER A C 1
ATOM 708 O O . SER A 1 91 ? 7.405 8.394 2.922 1.00 78.88 91 SER A O 1
ATOM 710 N N . ALA A 1 92 ? 6.531 7.284 1.178 1.00 73.62 92 ALA A N 1
ATOM 711 C CA . ALA A 1 92 ? 5.234 7.938 1.264 1.00 73.62 92 ALA A CA 1
ATOM 712 C C . ALA A 1 92 ? 4.476 7.595 2.550 1.00 73.62 92 ALA A C 1
ATOM 714 O O . ALA A 1 92 ? 3.918 8.497 3.179 1.00 73.62 92 ALA A O 1
ATOM 715 N N . ILE A 1 93 ? 4.517 6.336 2.990 1.00 76.12 93 ILE A N 1
ATOM 716 C CA . ILE A 1 93 ? 3.969 5.915 4.287 1.00 76.12 93 ILE A CA 1
ATOM 717 C C . ILE A 1 93 ? 4.691 6.645 5.427 1.00 76.12 93 ILE A C 1
ATOM 719 O O . ILE A 1 93 ? 4.041 7.202 6.312 1.00 76.12 93 ILE A O 1
ATOM 723 N N . SER A 1 94 ? 6.025 6.702 5.381 1.00 81.94 94 SER A N 1
ATOM 724 C CA . SER A 1 94 ? 6.854 7.357 6.399 1.00 81.94 94 SER A CA 1
ATOM 725 C C . SER A 1 94 ? 6.542 8.852 6.538 1.00 81.94 94 SER A C 1
ATOM 727 O O . SER A 1 94 ? 6.258 9.327 7.637 1.00 81.94 94 SER A O 1
ATOM 729 N N . LEU A 1 95 ? 6.491 9.590 5.426 1.00 76.19 95 LEU A N 1
ATOM 730 C CA . LEU A 1 95 ? 6.174 11.026 5.427 1.00 76.19 95 LEU A CA 1
ATOM 731 C C . LEU A 1 95 ? 4.726 11.318 5.825 1.00 76.19 95 LEU A C 1
ATOM 733 O O . LEU A 1 95 ? 4.417 12.369 6.388 1.00 76.19 95 LEU A O 1
ATOM 737 N N . SER A 1 96 ? 3.837 10.362 5.588 1.00 73.88 96 SER A N 1
ATOM 738 C CA . SER A 1 96 ? 2.433 10.481 5.958 1.00 73.88 96 SER A CA 1
ATOM 739 C C . SER A 1 96 ? 2.140 10.053 7.392 1.00 73.88 96 SER A C 1
ATOM 741 O O . SER A 1 96 ? 1.054 10.336 7.904 1.00 73.88 96 SER A O 1
ATOM 743 N N . LYS A 1 97 ? 3.097 9.407 8.069 1.00 81.44 97 LYS A N 1
ATOM 744 C CA . LYS A 1 97 ? 2.950 8.895 9.436 1.00 81.44 97 LYS A CA 1
ATOM 745 C C . LYS A 1 97 ? 2.401 9.937 10.418 1.00 81.44 97 LYS A C 1
ATOM 747 O O . LYS A 1 97 ? 1.456 9.595 11.126 1.00 81.44 97 LYS A O 1
ATOM 752 N N . PRO A 1 98 ? 2.876 11.201 10.462 1.00 83.12 98 PRO A N 1
ATOM 753 C CA . PRO A 1 98 ? 2.320 12.196 11.383 1.00 83.12 98 PRO A CA 1
ATOM 754 C C . PRO A 1 98 ? 0.851 12.528 11.102 1.00 83.12 98 PRO A C 1
ATOM 756 O O . PRO A 1 98 ? 0.104 12.873 12.014 1.00 83.12 98 PRO A O 1
ATOM 759 N N . ILE A 1 99 ? 0.424 12.450 9.840 1.00 77.75 99 ILE A N 1
ATOM 760 C CA . ILE A 1 99 ? -0.963 12.717 9.449 1.00 77.75 99 ILE A CA 1
ATOM 761 C C . ILE A 1 99 ? -1.850 11.534 9.815 1.00 77.75 99 ILE A C 1
ATOM 763 O O . ILE A 1 99 ? -2.927 11.739 10.369 1.00 77.75 99 ILE A O 1
ATOM 767 N N . LEU A 1 100 ? -1.372 10.316 9.548 1.00 77.25 100 LEU A N 1
ATOM 768 C CA . LEU A 1 100 ? -2.044 9.086 9.945 1.00 77.25 100 LEU A CA 1
ATOM 769 C C . LEU A 1 100 ? -2.262 9.060 11.462 1.00 77.25 100 LEU A C 1
ATOM 771 O O . LEU A 1 100 ? -3.384 8.845 11.903 1.00 77.25 100 LEU A O 1
ATOM 775 N N . LEU A 1 101 ? -1.214 9.349 12.242 1.00 83.31 101 LEU A N 1
ATOM 776 C CA . LEU A 1 101 ? -1.278 9.413 13.702 1.00 83.31 101 LEU A CA 1
ATOM 777 C C . LEU A 1 101 ? -2.299 10.441 14.179 1.00 83.31 101 LEU A C 1
ATOM 779 O O . LEU A 1 101 ? -3.205 10.074 14.913 1.00 83.31 101 LEU A O 1
ATOM 783 N N . LYS A 1 102 ? -2.234 11.682 13.686 1.00 80.12 102 LYS A N 1
ATOM 784 C CA . LYS A 1 102 ? -3.215 12.716 14.049 1.00 80.12 102 LYS A CA 1
ATOM 785 C C . LYS A 1 102 ? -4.647 12.328 13.683 1.00 80.12 102 LYS A C 1
ATOM 787 O O . LYS A 1 102 ? -5.567 12.642 14.424 1.00 80.12 102 LYS A O 1
ATOM 792 N N . GLY A 1 103 ? -4.837 11.652 12.550 1.00 76.88 103 GLY A N 1
ATOM 793 C CA . GLY A 1 103 ? -6.141 11.142 12.134 1.00 76.88 103 GLY A CA 1
ATOM 794 C C . GLY A 1 103 ? -6.671 10.035 13.044 1.00 76.88 103 GLY A C 1
ATOM 795 O O . GLY A 1 103 ? -7.853 10.013 13.379 1.00 76.88 103 GLY A O 1
ATOM 796 N N . ILE A 1 104 ? -5.786 9.137 13.482 1.00 80.19 104 ILE A N 1
ATOM 797 C CA . ILE A 1 104 ? -6.115 8.125 14.486 1.00 80.19 104 ILE A CA 1
ATOM 798 C C . ILE A 1 104 ? -6.385 8.792 15.829 1.00 80.19 104 ILE A C 1
ATOM 800 O O . ILE A 1 104 ? -7.301 8.356 16.497 1.00 80.19 104 ILE A O 1
ATOM 804 N N . GLU A 1 105 ? -5.637 9.816 16.238 1.00 82.62 105 GLU A N 1
ATOM 805 C CA . GLU A 1 105 ? -5.788 10.530 17.516 1.00 82.62 105 GLU A CA 1
ATOM 806 C C . GLU A 1 105 ? -7.065 11.376 17.583 1.00 82.62 105 GLU A C 1
ATOM 808 O O . GLU A 1 105 ? -7.692 11.444 18.635 1.00 82.62 105 GLU A O 1
ATOM 813 N N . SER A 1 106 ? -7.492 11.988 16.474 1.00 77.06 106 SER A N 1
ATOM 814 C CA . SER A 1 106 ? -8.682 12.848 16.456 1.00 77.06 106 SER A CA 1
ATOM 815 C C . SER A 1 106 ? -10.000 12.079 16.419 1.00 77.06 106 SER A C 1
ATOM 817 O O . SER A 1 106 ? -11.061 12.651 16.680 1.00 77.06 106 SER A O 1
ATOM 819 N N . MET A 1 107 ? -9.970 10.787 16.084 1.00 77.12 107 MET A N 1
ATOM 820 C CA . MET A 1 107 ? -11.194 10.002 16.012 1.00 77.12 107 MET A CA 1
ATOM 821 C C . MET A 1 107 ? -11.726 9.651 17.399 1.00 77.12 107 MET A C 1
ATOM 823 O O . MET A 1 107 ? -10.966 9.361 18.328 1.00 77.12 107 MET A O 1
ATOM 827 N N . LYS A 1 108 ? -13.054 9.606 17.514 1.00 77.75 108 LYS A N 1
ATOM 828 C CA . LYS A 1 108 ? -13.713 9.056 18.698 1.00 77.75 108 LYS A CA 1
ATOM 829 C C . LYS A 1 108 ? -13.426 7.562 18.771 1.00 77.75 108 LYS A C 1
ATOM 831 O O . LYS A 1 108 ? -13.606 6.859 17.776 1.00 77.75 108 LYS A O 1
ATOM 836 N N . LEU A 1 109 ? -12.993 7.099 19.938 1.00 80.81 109 LEU A N 1
ATOM 837 C CA . LEU A 1 109 ? -12.886 5.671 20.192 1.00 80.81 109 LEU A CA 1
ATOM 838 C C . LEU A 1 109 ? -14.282 5.034 20.185 1.00 80.81 109 LEU A C 1
ATOM 840 O O . LEU A 1 109 ? -15.315 5.705 20.292 1.00 80.81 109 LEU A O 1
ATOM 844 N N . PHE A 1 110 ? -14.308 3.735 19.929 1.00 77.62 110 PHE A N 1
ATOM 845 C CA . PHE A 1 110 ? -15.536 2.991 19.720 1.00 77.62 110 PHE A CA 1
ATOM 846 C C . PHE A 1 110 ? -16.065 2.556 21.088 1.00 77.62 110 PHE A C 1
ATOM 848 O O . PHE A 1 110 ? -15.609 1.564 21.640 1.00 77.62 110 PHE A O 1
ATOM 855 N N . ASP A 1 111 ? -17.005 3.329 21.638 1.00 66.81 111 ASP A N 1
ATOM 856 C CA . ASP A 1 111 ? -17.747 2.946 22.842 1.00 66.81 111 ASP A CA 1
ATOM 857 C C . ASP A 1 111 ? -18.842 1.936 22.472 1.00 66.81 111 ASP A C 1
ATOM 859 O O . ASP A 1 111 ? -19.868 2.292 21.879 1.00 66.81 111 ASP A O 1
ATOM 863 N N . GLY A 1 112 ? -18.606 0.668 22.807 1.00 54.72 112 GLY A N 1
ATOM 864 C CA . GLY A 1 112 ? -19.539 -0.437 22.604 1.00 54.72 112 GLY A CA 1
ATOM 865 C C . GLY A 1 112 ? -19.010 -1.705 23.261 1.00 54.72 112 GLY A C 1
ATOM 866 O O . GLY A 1 112 ? -18.269 -2.436 22.630 1.00 54.72 112 GLY A O 1
ATOM 867 N N . ASP A 1 113 ? -19.381 -1.920 24.527 1.00 51.03 113 ASP A N 1
ATOM 868 C CA . ASP A 1 113 ? -18.997 -3.033 25.408 1.00 51.03 113 ASP A CA 1
ATOM 869 C C . ASP A 1 113 ? -17.487 -3.297 25.561 1.00 51.03 113 ASP A C 1
ATOM 871 O O . ASP A 1 113 ? -16.708 -3.369 24.618 1.00 51.03 113 ASP A O 1
ATOM 875 N N . ALA A 1 114 ? -17.056 -3.519 26.802 1.00 50.00 114 ALA A N 1
ATOM 876 C CA . ALA A 1 114 ? -15.663 -3.748 27.198 1.00 50.00 114 ALA A CA 1
ATOM 877 C C . ALA A 1 114 ? -14.996 -5.017 26.593 1.00 50.00 114 ALA A C 1
ATOM 879 O O . ALA A 1 114 ? -13.965 -5.461 27.090 1.00 50.00 114 ALA A O 1
ATOM 880 N N . ASN A 1 115 ? -15.577 -5.606 25.539 1.00 54.47 115 ASN A N 1
ATOM 881 C CA . ASN A 1 115 ? -15.190 -6.854 24.884 1.00 54.47 115 ASN A CA 1
ATOM 882 C C . ASN A 1 115 ? -15.206 -6.793 23.335 1.00 54.47 115 ASN A C 1
ATOM 884 O O . ASN A 1 115 ? -15.136 -7.843 22.696 1.00 54.47 115 ASN A O 1
ATOM 888 N N . GLU A 1 116 ? -15.322 -5.623 22.691 1.00 72.25 116 GLU A N 1
ATOM 889 C CA . GLU A 1 116 ? -15.335 -5.568 21.218 1.00 72.25 116 GLU A CA 1
ATOM 890 C C . GLU A 1 116 ? -13.938 -5.712 20.577 1.00 72.25 116 GLU A C 1
ATOM 892 O O . GLU A 1 116 ? -12.993 -4.974 20.859 1.00 72.25 116 GLU A O 1
ATOM 897 N N . CYS A 1 117 ? -13.828 -6.661 19.639 1.00 86.81 117 CYS A N 1
ATOM 898 C CA . CYS A 1 117 ? -12.678 -6.811 18.750 1.00 86.81 117 CYS A CA 1
ATOM 899 C C . CYS A 1 117 ? -12.709 -5.753 17.632 1.00 86.81 117 CYS A C 1
ATOM 901 O O . CYS A 1 117 ? -13.647 -5.681 16.824 1.00 86.81 117 CYS A O 1
ATOM 903 N N . LEU A 1 118 ? -11.648 -4.948 17.552 1.00 89.31 118 LEU A N 1
ATOM 904 C CA . LEU A 1 118 ? -11.508 -3.869 16.583 1.00 89.31 118 LEU A CA 1
ATOM 905 C C . LEU A 1 118 ? -10.997 -4.385 15.239 1.00 89.31 118 LEU A C 1
ATOM 907 O O . LEU A 1 118 ? -9.844 -4.777 15.070 1.00 89.31 118 LEU A O 1
ATOM 911 N N . ARG A 1 119 ? -11.877 -4.312 14.244 1.00 90.81 119 ARG A N 1
ATOM 912 C CA . ARG A 1 119 ? -11.587 -4.636 12.841 1.00 90.81 119 ARG A CA 1
ATOM 913 C C . ARG A 1 119 ? -10.933 -3.486 12.078 1.00 90.81 119 ARG A C 1
ATOM 915 O O . ARG A 1 119 ? -11.550 -2.428 11.916 1.00 90.81 119 ARG A O 1
ATOM 922 N N . ILE A 1 120 ? -9.744 -3.733 11.544 1.00 91.56 120 ILE A N 1
ATOM 923 C CA . ILE A 1 120 ? -8.952 -2.820 10.715 1.00 91.56 120 ILE A CA 1
ATOM 924 C C . ILE A 1 120 ? -8.798 -3.445 9.327 1.00 91.56 120 ILE A C 1
ATOM 926 O O . ILE A 1 120 ? -8.572 -4.643 9.231 1.00 91.56 120 ILE A O 1
ATOM 930 N N . ALA A 1 121 ? -8.895 -2.669 8.250 1.00 92.44 121 ALA A N 1
ATOM 931 C CA . ALA A 1 121 ? -8.621 -3.159 6.898 1.00 92.44 121 ALA A CA 1
ATOM 932 C C . ALA A 1 121 ? -7.538 -2.331 6.203 1.00 92.44 121 ALA A C 1
ATOM 934 O O . ALA A 1 121 ? -7.637 -1.109 6.205 1.00 92.44 121 ALA A O 1
ATOM 935 N N . ASP A 1 122 ? -6.565 -2.981 5.567 1.00 92.81 122 ASP A N 1
ATOM 936 C CA . ASP A 1 122 ? -5.700 -2.380 4.549 1.00 92.81 122 ASP A CA 1
ATOM 937 C C . ASP A 1 122 ? -6.217 -2.751 3.153 1.00 92.81 122 ASP A C 1
ATOM 939 O O . ASP A 1 122 ? -6.476 -3.920 2.863 1.00 92.81 122 ASP A O 1
ATOM 943 N N . LEU A 1 123 ? -6.431 -1.749 2.305 1.00 91.06 123 LEU A N 1
ATOM 944 C CA . LEU A 1 123 ? -7.106 -1.875 1.018 1.00 91.06 123 LEU A CA 1
ATOM 945 C C . LEU A 1 123 ? -6.139 -1.545 -0.117 1.00 91.06 123 LEU A C 1
ATOM 947 O O . LEU A 1 123 ? -5.793 -0.379 -0.334 1.00 91.06 123 LEU A O 1
ATOM 951 N N . GLY A 1 124 ? -5.774 -2.583 -0.866 1.00 90.62 124 GLY A N 1
ATOM 952 C CA . GLY A 1 124 ? -4.644 -2.580 -1.789 1.00 90.62 124 GLY A CA 1
ATOM 953 C C . GLY A 1 124 ? -3.337 -2.882 -1.059 1.00 90.62 124 GLY A C 1
ATOM 954 O O . GLY A 1 124 ? -2.404 -2.087 -1.131 1.00 90.62 124 GLY A O 1
ATOM 955 N N . CYS A 1 125 ? -3.299 -3.983 -0.302 1.00 91.88 125 CYS A N 1
ATOM 956 C CA . CYS A 1 125 ? -2.169 -4.327 0.562 1.00 91.88 125 CYS A CA 1
ATOM 957 C C . CYS A 1 125 ? -0.912 -4.784 -0.200 1.00 91.88 125 CYS A C 1
ATOM 959 O O . CYS A 1 125 ? 0.178 -4.794 0.376 1.00 91.88 125 CYS A O 1
ATOM 961 N N . ALA A 1 126 ? -1.054 -5.179 -1.470 1.00 90.31 126 ALA A N 1
ATOM 962 C CA . ALA A 1 126 ? -0.026 -5.828 -2.275 1.00 90.31 126 ALA A CA 1
ATOM 963 C C . ALA A 1 126 ? 0.661 -6.969 -1.494 1.00 90.31 126 ALA A C 1
ATOM 965 O O . ALA A 1 126 ? 0.001 -7.785 -0.838 1.00 90.31 126 ALA A O 1
ATOM 966 N N . THR A 1 127 ? 1.991 -7.021 -1.554 1.00 83.75 127 THR A N 1
ATOM 967 C CA . THR A 1 127 ? 2.835 -7.945 -0.798 1.00 83.75 127 THR A CA 1
ATOM 968 C C . THR A 1 127 ? 3.962 -7.199 -0.085 1.00 83.75 127 THR A C 1
ATOM 970 O O . THR A 1 127 ? 4.341 -6.088 -0.459 1.00 83.75 127 THR A O 1
ATOM 973 N N . GLY A 1 128 ? 4.529 -7.829 0.947 1.00 79.38 128 GLY A N 1
ATOM 974 C CA . GLY A 1 128 ? 5.738 -7.349 1.617 1.00 79.38 128 GLY A CA 1
ATOM 975 C C . GLY A 1 128 ? 5.500 -6.563 2.910 1.00 79.38 128 GLY A C 1
ATOM 976 O O . GLY A 1 128 ? 4.433 -6.606 3.516 1.00 79.38 128 GLY A O 1
ATOM 977 N N . TYR A 1 129 ? 6.550 -5.881 3.368 1.00 81.62 129 TYR A N 1
ATOM 978 C CA . TYR A 1 129 ? 6.641 -5.293 4.711 1.00 81.62 129 TYR A CA 1
ATOM 979 C C . TYR A 1 129 ? 5.762 -4.047 4.914 1.00 81.62 129 TYR A C 1
ATOM 981 O O . TYR A 1 129 ? 5.294 -3.794 6.023 1.00 81.62 129 TYR A O 1
ATOM 989 N N . ASN A 1 130 ? 5.502 -3.276 3.854 1.00 85.31 130 ASN A N 1
ATOM 990 C CA . ASN A 1 130 ? 4.821 -1.978 3.948 1.00 85.31 130 ASN A CA 1
ATOM 991 C C . ASN A 1 130 ? 3.409 -2.072 4.550 1.00 85.31 130 ASN A C 1
ATOM 993 O O . ASN A 1 130 ? 3.036 -1.246 5.388 1.00 85.31 130 ASN A O 1
ATOM 997 N N . THR A 1 131 ? 2.639 -3.091 4.157 1.00 88.38 131 THR A N 1
ATOM 998 C CA . THR A 1 131 ? 1.294 -3.323 4.707 1.00 88.38 131 THR A CA 1
ATOM 999 C C . THR A 1 131 ? 1.352 -3.718 6.187 1.00 88.38 131 THR A C 1
ATOM 1001 O O . THR A 1 131 ? 0.623 -3.161 7.009 1.00 88.38 131 THR A O 1
ATOM 1004 N N . LEU A 1 132 ? 2.308 -4.576 6.567 1.00 89.38 132 LEU A N 1
ATOM 1005 C CA . LEU A 1 132 ? 2.503 -5.005 7.955 1.00 89.38 132 LEU A CA 1
ATOM 1006 C C . LEU A 1 132 ? 2.876 -3.829 8.858 1.00 89.38 132 LEU A C 1
ATOM 1008 O O . LEU A 1 132 ? 2.240 -3.612 9.885 1.00 89.38 132 LEU A O 1
ATOM 1012 N N . ALA A 1 133 ? 3.846 -3.016 8.435 1.00 86.94 133 ALA A N 1
ATOM 1013 C CA . ALA A 1 133 ? 4.291 -1.841 9.179 1.00 86.94 133 ALA A CA 1
ATOM 1014 C C . ALA A 1 133 ? 3.165 -0.816 9.394 1.00 86.94 133 ALA A C 1
ATOM 1016 O O . ALA A 1 133 ? 3.100 -0.159 10.434 1.00 86.94 133 ALA A O 1
ATOM 1017 N N . THR A 1 134 ? 2.266 -0.688 8.418 1.00 85.62 134 THR A N 1
ATOM 1018 C CA . THR A 1 134 ? 1.107 0.205 8.510 1.00 85.62 134 THR A CA 1
ATOM 1019 C C . THR A 1 134 ? 0.098 -0.301 9.527 1.00 85.62 134 THR A C 1
ATOM 1021 O O . THR A 1 134 ? -0.337 0.462 10.390 1.00 85.62 134 THR A O 1
ATOM 1024 N N . ILE A 1 135 ? -0.278 -1.577 9.444 1.00 90.44 135 ILE A N 1
ATOM 1025 C CA . ILE A 1 135 ? -1.224 -2.171 10.389 1.00 90.44 135 ILE A CA 1
ATOM 1026 C C . ILE A 1 135 ? -0.650 -2.157 11.807 1.00 90.44 135 ILE A C 1
ATOM 1028 O O . ILE A 1 135 ? -1.358 -1.759 12.730 1.00 90.44 135 ILE A O 1
ATOM 1032 N N . ASP A 1 136 ? 0.631 -2.486 11.978 1.00 89.81 136 ASP A N 1
ATOM 1033 C CA . ASP A 1 136 ? 1.326 -2.403 13.265 1.00 89.81 136 ASP A CA 1
ATOM 1034 C C . ASP A 1 136 ? 1.243 -0.990 13.856 1.00 89.81 136 ASP A C 1
ATOM 1036 O O . ASP A 1 136 ? 0.917 -0.825 15.030 1.00 89.81 136 ASP A O 1
ATOM 1040 N N . LEU A 1 137 ? 1.477 0.043 13.042 1.00 88.62 137 LEU A N 1
ATOM 1041 C CA . LEU A 1 137 ? 1.380 1.437 13.471 1.00 88.62 137 LEU A CA 1
ATOM 1042 C C . LEU A 1 137 ? -0.040 1.808 13.921 1.00 88.62 137 LEU A C 1
ATOM 1044 O O . LEU A 1 137 ? -0.203 2.466 14.953 1.00 88.62 137 LEU A O 1
ATOM 1048 N N . ILE A 1 138 ? -1.059 1.402 13.160 1.00 89.38 138 ILE A N 1
ATOM 1049 C CA . ILE A 1 138 ? -2.462 1.687 13.486 1.00 89.38 138 ILE A CA 1
ATOM 1050 C C . ILE A 1 138 ? -2.843 0.991 14.796 1.00 89.38 138 ILE A C 1
ATOM 1052 O O . ILE A 1 138 ? -3.377 1.638 15.700 1.00 89.38 138 ILE A O 1
ATOM 1056 N N . VAL A 1 139 ? -2.539 -0.305 14.912 1.00 91.81 139 VAL A N 1
ATOM 1057 C CA . VAL A 1 139 ? -2.838 -1.121 16.096 1.00 91.81 139 VAL A CA 1
ATOM 1058 C C . VAL A 1 139 ? -2.133 -0.571 17.330 1.00 91.81 139 VAL A C 1
ATOM 1060 O O . VAL A 1 139 ? -2.766 -0.439 18.372 1.00 91.81 139 VAL A O 1
ATOM 1063 N N . ASP A 1 140 ? -0.861 -0.189 17.224 1.00 91.25 140 ASP A N 1
ATOM 1064 C CA . ASP A 1 140 ? -0.087 0.322 18.361 1.00 91.25 140 ASP A CA 1
ATOM 1065 C C . ASP A 1 140 ? -0.623 1.642 18.880 1.00 91.25 140 ASP A C 1
ATOM 1067 O O . ASP A 1 140 ? -0.742 1.843 20.090 1.00 91.25 140 ASP A O 1
ATOM 1071 N N . THR A 1 141 ? -0.983 2.525 17.954 1.00 90.75 141 THR A N 1
ATOM 1072 C CA . THR A 1 141 ? -1.547 3.829 18.287 1.00 90.75 141 THR A CA 1
ATOM 1073 C C . THR A 1 141 ? -2.897 3.652 18.972 1.00 90.75 141 THR A C 1
ATOM 1075 O O . THR A 1 141 ? -3.132 4.220 20.035 1.00 90.75 141 THR A O 1
ATOM 1078 N N . LEU A 1 142 ? -3.763 2.803 18.416 1.00 89.81 142 LEU A N 1
ATOM 1079 C CA . LEU A 1 142 ? -5.062 2.492 19.005 1.00 89.81 142 LEU A CA 1
ATOM 1080 C C . LEU A 1 142 ? -4.943 1.847 20.379 1.00 89.81 142 LEU A C 1
ATOM 1082 O O . LEU A 1 142 ? -5.580 2.290 21.328 1.00 89.81 142 LEU A O 1
ATOM 1086 N N . MET A 1 143 ? -4.109 0.821 20.500 1.00 90.38 143 MET A N 1
ATOM 1087 C CA . MET A 1 143 ? -3.889 0.106 21.750 1.00 90.38 143 MET A CA 1
ATOM 1088 C C . MET A 1 143 ? -3.395 1.042 22.856 1.00 90.38 143 MET A C 1
ATOM 1090 O O . MET A 1 143 ? -3.851 0.933 23.994 1.00 90.38 143 MET A O 1
ATOM 1094 N N . LYS A 1 144 ? -2.493 1.977 22.525 1.00 91.94 144 LYS A N 1
ATOM 1095 C CA . LYS A 1 144 ? -2.041 3.018 23.451 1.00 91.94 144 LYS A CA 1
ATOM 1096 C C . LYS A 1 144 ? -3.205 3.913 23.887 1.00 91.94 144 LYS A C 1
ATOM 1098 O O . LYS A 1 144 ? -3.416 4.068 25.085 1.00 91.94 144 LYS A O 1
ATOM 1103 N N . ARG A 1 145 ? -3.990 4.425 22.934 1.00 91.00 145 ARG A N 1
ATOM 1104 C CA . ARG A 1 145 ? -5.135 5.302 23.220 1.00 91.00 145 ARG A CA 1
ATOM 1105 C C . ARG A 1 145 ? -6.193 4.640 24.100 1.00 91.00 145 ARG A C 1
ATOM 1107 O O . ARG A 1 145 ? -6.590 5.220 25.098 1.00 91.00 145 ARG A O 1
ATOM 1114 N N . TYR A 1 146 ? -6.601 3.406 23.799 1.00 89.81 146 TYR A N 1
ATOM 1115 C CA . TYR A 1 146 ? -7.570 2.683 24.637 1.00 89.81 146 TYR A CA 1
ATOM 1116 C C . TYR A 1 146 ? -7.060 2.448 26.060 1.00 89.81 146 TYR A C 1
ATOM 1118 O O . TYR A 1 146 ? -7.829 2.539 27.018 1.00 89.81 146 TYR A O 1
ATOM 1126 N N . LYS A 1 147 ? -5.758 2.191 26.219 1.00 89.44 147 LYS A N 1
ATOM 1127 C CA . LYS A 1 147 ? -5.155 2.049 27.543 1.00 89.44 147 LYS A CA 1
ATOM 1128 C C . LYS A 1 147 ? -5.164 3.371 28.315 1.00 89.44 147 LYS A C 1
ATOM 1130 O O . LYS A 1 147 ? -5.419 3.361 29.511 1.00 89.44 147 LYS A O 1
ATOM 1135 N N . GLU A 1 148 ? -4.875 4.486 27.654 1.00 91.81 148 GLU A N 1
ATOM 1136 C CA . GLU A 1 148 ? -4.802 5.809 28.288 1.00 91.81 148 GLU A CA 1
ATOM 1137 C C . GLU A 1 148 ? -6.190 6.394 28.593 1.00 91.81 148 GLU A C 1
ATOM 1139 O O . GLU A 1 148 ? -6.389 6.954 29.666 1.00 91.81 148 GLU A O 1
ATOM 1144 N N . GLU A 1 149 ? -7.151 6.235 27.681 1.00 89.69 149 GLU A N 1
ATOM 1145 C CA . GLU A 1 149 ? -8.486 6.844 27.779 1.00 89.69 149 GLU A CA 1
ATOM 1146 C C . GLU A 1 149 ? -9.493 5.964 28.539 1.00 89.69 149 GLU A C 1
ATOM 1148 O O . GLU A 1 149 ? -10.360 6.489 29.233 1.00 89.69 149 GLU A O 1
ATOM 1153 N N . TYR A 1 150 ? -9.367 4.633 28.450 1.00 87.44 150 TYR A N 1
ATOM 1154 C CA . TYR A 1 150 ? -10.341 3.678 29.004 1.00 87.44 150 TYR A CA 1
ATOM 1155 C C . TYR A 1 150 ? -9.732 2.636 29.955 1.00 87.44 150 TYR A C 1
ATOM 1157 O O . TYR A 1 150 ? -10.457 1.791 30.476 1.00 87.44 150 TYR A O 1
ATOM 1165 N N . ASN A 1 151 ? -8.410 2.655 30.182 1.00 88.38 151 ASN A N 1
ATOM 1166 C CA . ASN A 1 151 ? -7.686 1.635 30.957 1.00 88.38 151 ASN A CA 1
ATOM 1167 C C . ASN A 1 151 ? -7.987 0.190 30.500 1.00 88.38 151 ASN A C 1
ATOM 1169 O O . ASN A 1 151 ? -8.023 -0.748 31.297 1.00 88.38 151 ASN A O 1
ATOM 1173 N N . TYR A 1 152 ? -8.203 0.016 29.195 1.00 86.12 152 TYR A N 1
ATOM 1174 C CA . TYR A 1 152 ? -8.582 -1.246 28.568 1.00 86.12 152 TYR A CA 1
ATOM 1175 C C . TYR A 1 152 ? -7.682 -1.552 27.366 1.00 86.12 152 TYR A C 1
ATOM 1177 O O . TYR A 1 152 ? -7.105 -0.656 26.749 1.00 86.12 152 TYR A O 1
ATOM 1185 N N . LYS A 1 153 ? -7.544 -2.836 27.026 1.00 87.81 153 LYS A N 1
ATOM 1186 C CA . LYS A 1 153 ? -6.758 -3.301 25.883 1.00 87.81 153 LYS A CA 1
ATOM 1187 C C . LYS A 1 153 ? -7.642 -4.149 24.954 1.00 87.81 153 LYS A C 1
ATOM 1189 O O . LYS A 1 153 ? -7.854 -5.317 25.275 1.00 87.81 153 LYS A O 1
ATOM 1194 N N . PRO A 1 154 ? -8.113 -3.601 23.819 1.00 88.38 154 PRO A N 1
ATOM 1195 C CA . PRO A 1 154 ? -8.946 -4.343 22.878 1.00 88.38 154 PRO A CA 1
ATOM 1196 C C . PRO A 1 154 ? -8.167 -5.436 22.144 1.00 88.38 154 PRO A C 1
ATOM 1198 O O . PRO A 1 154 ? -6.945 -5.350 21.964 1.00 88.38 154 PRO A O 1
ATOM 1201 N N . GLU A 1 155 ? -8.904 -6.439 21.671 1.00 91.12 155 GLU A N 1
ATOM 1202 C CA . GLU A 1 155 ? -8.434 -7.335 20.617 1.00 91.12 155 GLU A CA 1
ATOM 1203 C C . GLU A 1 155 ? -8.549 -6.657 19.247 1.00 91.12 155 GLU A C 1
ATOM 1205 O O . GLU A 1 155 ? -9.381 -5.773 19.035 1.00 91.12 155 GLU A O 1
ATOM 1210 N N . PHE A 1 156 ? -7.712 -7.082 18.302 1.00 92.44 156 PHE A N 1
ATOM 1211 C CA . PHE A 1 156 ? -7.672 -6.526 16.954 1.00 92.44 156 PHE A CA 1
ATOM 1212 C C . PHE A 1 156 ? -7.753 -7.627 15.902 1.00 92.44 156 PHE A C 1
ATOM 1214 O O . PHE A 1 156 ? -7.094 -8.660 16.013 1.00 92.44 156 PHE A O 1
ATOM 1221 N N . GLU A 1 157 ? -8.498 -7.359 14.837 1.00 94.31 157 GLU A N 1
ATOM 1222 C CA . GLU A 1 157 ? -8.572 -8.185 13.636 1.00 94.31 157 GLU A CA 1
ATOM 1223 C C . GLU A 1 157 ? -8.185 -7.320 12.433 1.00 94.31 157 GLU A C 1
ATOM 1225 O O . GLU A 1 157 ? -8.836 -6.318 12.136 1.00 94.31 157 GLU A O 1
ATOM 1230 N N . ALA A 1 158 ? -7.100 -7.677 11.755 1.00 94.50 158 ALA A N 1
ATOM 1231 C CA . ALA A 1 158 ? -6.576 -6.970 10.600 1.00 94.50 158 ALA A CA 1
ATOM 1232 C C . ALA A 1 158 ? -6.874 -7.736 9.306 1.00 94.50 158 ALA A C 1
ATOM 1234 O O . ALA A 1 158 ? -6.485 -8.893 9.132 1.00 94.50 158 ALA A O 1
ATOM 1235 N N . PHE A 1 159 ? -7.532 -7.061 8.374 1.00 95.44 159 PHE A N 1
ATOM 1236 C CA . PHE A 1 159 ? -7.873 -7.573 7.058 1.00 95.44 159 PHE A CA 1
ATOM 1237 C C . PHE A 1 159 ? -6.947 -6.977 6.005 1.00 95.44 159 PHE A C 1
ATOM 1239 O O . PHE A 1 159 ? -6.899 -5.764 5.824 1.00 95.44 159 PHE A O 1
ATOM 1246 N N . PHE A 1 160 ? -6.254 -7.838 5.277 1.00 96.06 160 PHE A N 1
ATOM 1247 C CA . PHE A 1 160 ? -5.357 -7.477 4.189 1.00 96.06 160 PHE A CA 1
ATOM 1248 C C . PHE A 1 160 ? -6.085 -7.741 2.879 1.00 96.06 160 PHE A C 1
ATOM 1250 O O . PHE A 1 160 ? -6.302 -8.895 2.509 1.00 96.06 160 PHE A O 1
ATOM 1257 N N . SER A 1 161 ? -6.546 -6.685 2.215 1.00 94.81 161 SER A N 1
ATOM 1258 C CA . SER A 1 161 ? -7.346 -6.807 1.004 1.00 94.81 161 SER A CA 1
ATOM 1259 C C . SER A 1 161 ? -6.578 -6.375 -0.231 1.00 94.81 161 SER A C 1
ATOM 1261 O O . SER A 1 161 ? -5.993 -5.296 -0.268 1.00 94.81 161 SER A O 1
ATOM 1263 N N . ASP A 1 162 ? -6.663 -7.193 -1.271 1.00 95.06 162 ASP A N 1
ATOM 1264 C CA . ASP A 1 162 ? -6.159 -6.891 -2.605 1.00 95.06 162 ASP A CA 1
ATOM 1265 C C . ASP A 1 162 ? -6.957 -7.688 -3.645 1.00 95.06 162 ASP A C 1
ATOM 1267 O O . ASP A 1 162 ? -7.837 -8.482 -3.302 1.00 95.06 162 ASP A O 1
ATOM 1271 N N . LEU A 1 163 ? -6.668 -7.487 -4.926 1.00 93.38 163 LEU A N 1
ATOM 1272 C CA . LEU A 1 163 ? -7.258 -8.256 -6.008 1.00 93.38 163 LEU A CA 1
ATOM 1273 C C . LEU A 1 163 ? -6.901 -9.750 -5.903 1.00 93.38 163 LEU A C 1
ATOM 1275 O O . LEU A 1 163 ? -5.851 -10.100 -5.367 1.00 93.38 163 LEU A O 1
ATOM 1279 N N . PRO A 1 164 ? -7.741 -10.660 -6.440 1.00 92.19 164 PRO A N 1
ATOM 1280 C CA . PRO A 1 164 ? -7.451 -12.098 -6.428 1.00 92.19 164 PRO A CA 1
ATOM 1281 C C . PRO A 1 164 ? -6.139 -12.491 -7.126 1.00 92.19 164 PRO A C 1
ATOM 1283 O O . PRO A 1 164 ? -5.616 -13.568 -6.872 1.00 92.19 164 PRO A O 1
ATOM 1286 N N . SER A 1 165 ? -5.626 -11.632 -8.009 1.00 89.88 165 SER A N 1
ATOM 1287 C CA . SER A 1 165 ? -4.331 -11.758 -8.689 1.00 89.88 165 SER A CA 1
ATOM 1288 C C . SER A 1 165 ? -3.123 -11.476 -7.789 1.00 89.88 165 SER A C 1
ATOM 1290 O O . SER A 1 165 ? -1.993 -11.719 -8.208 1.00 89.88 165 SER A O 1
ATOM 1292 N N . ASN A 1 166 ? -3.329 -10.930 -6.588 1.00 94.69 166 ASN A N 1
ATOM 1293 C CA . ASN A 1 166 ? -2.251 -10.643 -5.652 1.00 94.69 166 ASN A CA 1
ATOM 1294 C C . ASN A 1 166 ? -1.626 -11.926 -5.087 1.00 94.69 166 ASN A C 1
ATOM 1296 O O . ASN A 1 166 ? -2.305 -12.926 -4.843 1.00 94.69 166 ASN A O 1
ATOM 1300 N N . ASP A 1 167 ? -0.330 -11.868 -4.794 1.00 94.12 167 ASP A N 1
ATOM 1301 C CA . ASP A 1 167 ? 0.410 -12.981 -4.207 1.00 94.12 167 ASP A CA 1
ATOM 1302 C C . ASP A 1 167 ? 0.254 -13.014 -2.675 1.00 94.12 167 ASP A C 1
ATOM 1304 O O . ASP A 1 167 ? 1.163 -12.707 -1.896 1.00 94.12 167 ASP A O 1
ATOM 1308 N N . PHE A 1 168 ? -0.937 -13.421 -2.229 1.00 94.25 168 PHE A N 1
ATOM 1309 C CA . PHE A 1 168 ? -1.235 -13.624 -0.809 1.00 94.25 168 PHE A CA 1
ATOM 1310 C C . PHE A 1 168 ? -0.323 -14.664 -0.150 1.00 94.25 168 PHE A C 1
ATOM 1312 O O . PHE A 1 168 ? -0.084 -14.575 1.050 1.00 94.25 168 PHE A O 1
ATOM 1319 N N . ASN A 1 169 ? 0.231 -15.619 -0.903 1.00 93.56 169 ASN A N 1
ATOM 1320 C CA . ASN A 1 169 ? 1.146 -16.613 -0.345 1.00 93.56 169 ASN A CA 1
ATOM 1321 C C . ASN A 1 169 ? 2.433 -15.956 0.160 1.00 93.56 169 ASN A C 1
ATOM 1323 O O . ASN A 1 169 ? 2.884 -16.262 1.265 1.00 93.56 169 ASN A O 1
ATOM 1327 N N . SER A 1 170 ? 3.012 -15.041 -0.619 1.00 90.94 170 SER A N 1
ATOM 1328 C CA . SER A 1 170 ? 4.190 -14.281 -0.187 1.00 90.94 170 SER A CA 1
ATOM 1329 C C . SER A 1 170 ? 3.868 -13.350 0.983 1.00 90.94 170 SER A C 1
ATOM 1331 O O . SER A 1 170 ? 4.650 -13.276 1.932 1.00 90.94 170 SER A O 1
ATOM 1333 N N . LEU A 1 171 ? 2.685 -12.720 0.992 1.00 90.62 171 LEU A N 1
ATOM 1334 C CA . LEU A 1 171 ? 2.210 -11.962 2.156 1.00 90.62 171 LEU A CA 1
ATOM 1335 C C . LEU A 1 171 ? 2.085 -12.852 3.408 1.00 90.62 171 LEU A C 1
ATOM 1337 O O . LEU A 1 171 ? 2.557 -12.490 4.478 1.00 90.62 171 LEU A O 1
ATOM 1341 N N . PHE A 1 172 ? 1.501 -14.046 3.297 1.00 91.12 172 PHE A N 1
ATOM 1342 C CA . PHE A 1 172 ? 1.353 -14.977 4.420 1.00 91.12 172 PHE A CA 1
ATOM 1343 C C . PHE A 1 172 ? 2.686 -15.514 4.950 1.00 91.12 172 PHE A C 1
ATOM 1345 O O . PHE A 1 172 ? 2.815 -15.753 6.151 1.00 91.12 172 PHE A O 1
ATOM 1352 N N . LYS A 1 173 ? 3.704 -15.639 4.094 1.00 88.12 173 LYS A N 1
ATOM 1353 C CA . LYS A 1 173 ? 5.068 -15.995 4.509 1.00 88.12 173 LYS A CA 1
ATOM 1354 C C . LYS A 1 173 ? 5.783 -14.851 5.232 1.00 88.12 173 LYS A C 1
ATOM 1356 O O . LYS A 1 173 ? 6.478 -15.117 6.212 1.00 88.12 173 LYS A O 1
ATOM 1361 N N . SER A 1 174 ? 5.594 -13.592 4.824 1.00 83.56 174 SER A N 1
ATOM 1362 C CA . SER A 1 174 ? 6.275 -12.446 5.462 1.00 83.56 174 SER A CA 1
ATOM 1363 C C . SER A 1 174 ? 5.879 -12.266 6.934 1.00 83.56 174 SER A C 1
ATOM 1365 O O . SER A 1 174 ? 6.691 -11.870 7.768 1.00 83.56 174 SER A O 1
ATOM 1367 N N . PHE A 1 175 ? 4.665 -12.677 7.294 1.00 80.06 175 PHE A N 1
ATOM 1368 C CA . PHE A 1 175 ? 4.210 -12.767 8.678 1.00 80.06 175 PHE A CA 1
ATOM 1369 C C . PHE A 1 175 ? 5.069 -13.685 9.566 1.00 80.06 175 PHE A C 1
ATOM 1371 O O . PHE A 1 175 ? 5.143 -13.451 10.770 1.00 80.06 175 PHE A O 1
ATOM 1378 N N . GLN A 1 176 ? 5.693 -14.734 9.021 1.00 71.06 176 GLN A N 1
ATOM 1379 C CA . GLN A 1 176 ? 6.533 -15.652 9.802 1.00 71.06 176 GLN A CA 1
ATOM 1380 C C . GLN A 1 176 ? 7.885 -15.022 10.149 1.00 71.06 176 GLN A C 1
ATOM 1382 O O . GLN A 1 176 ? 8.380 -15.213 11.256 1.00 71.06 176 GLN A O 1
ATOM 1387 N N . GLN A 1 177 ? 8.438 -14.217 9.241 1.00 63.38 177 GLN A N 1
ATOM 1388 C CA . GLN A 1 177 ? 9.701 -13.498 9.443 1.00 63.38 177 GLN A CA 1
ATOM 1389 C C . GLN A 1 177 ? 9.579 -12.411 10.527 1.00 63.38 177 GLN A C 1
ATOM 1391 O O . GLN A 1 177 ? 10.553 -12.077 11.191 1.00 63.38 177 GLN A O 1
ATOM 1396 N N . PHE A 1 178 ? 8.365 -11.907 10.765 1.00 55.16 178 PHE A N 1
ATOM 1397 C CA . PHE A 1 178 ? 8.062 -10.944 11.828 1.00 55.16 178 PHE A CA 1
ATOM 1398 C C . PHE A 1 178 ? 7.922 -11.557 13.230 1.00 55.16 178 PHE A C 1
ATOM 1400 O O . PHE A 1 178 ? 7.794 -10.822 14.207 1.00 55.16 178 PHE A O 1
ATOM 1407 N N . ASN A 1 179 ? 7.916 -12.889 13.348 1.00 52.12 179 ASN A N 1
ATOM 1408 C CA . ASN A 1 179 ? 7.768 -13.582 14.630 1.00 52.12 179 ASN A CA 1
ATOM 1409 C C . ASN A 1 179 ? 9.101 -13.750 15.384 1.00 52.12 179 ASN A C 1
ATOM 1411 O O . ASN A 1 179 ? 9.157 -14.543 16.326 1.00 52.12 179 ASN A O 1
ATOM 1415 N N . ASP A 1 180 ? 10.161 -13.020 15.012 1.00 51.34 180 ASP A N 1
ATOM 1416 C CA . ASP A 1 180 ? 11.440 -13.067 15.721 1.00 51.34 180 ASP A CA 1
ATOM 1417 C C . ASP A 1 180 ? 11.331 -12.437 17.133 1.00 51.34 180 ASP A C 1
ATOM 1419 O O . ASP A 1 180 ? 11.418 -11.227 17.358 1.00 51.34 180 ASP A O 1
ATOM 1423 N N . THR A 1 181 ? 10.983 -13.324 18.067 1.00 48.84 181 THR A N 1
ATOM 1424 C CA . THR A 1 181 ? 11.279 -13.447 19.507 1.00 48.84 181 THR A CA 1
ATOM 1425 C C . THR A 1 181 ? 11.080 -12.281 20.494 1.00 48.84 181 THR A C 1
ATOM 1427 O O . THR A 1 181 ? 11.036 -12.553 21.693 1.00 48.84 181 THR A O 1
ATOM 1430 N N . SER A 1 182 ? 10.829 -11.030 20.085 1.00 51.91 182 SER A N 1
ATOM 1431 C CA . SER A 1 182 ? 10.613 -9.910 21.037 1.00 51.91 182 SER A CA 1
ATOM 1432 C C . SER A 1 182 ? 9.258 -9.194 20.945 1.00 51.91 182 SER A C 1
ATOM 1434 O O . SER A 1 182 ? 8.834 -8.560 21.914 1.00 51.91 182 SER A O 1
ATOM 1436 N N . LYS A 1 183 ? 8.524 -9.318 19.830 1.00 57.03 183 LYS A N 1
ATOM 1437 C CA . LYS A 1 183 ? 7.207 -8.681 19.645 1.00 57.03 183 LYS A CA 1
ATOM 1438 C C . LYS A 1 183 ? 6.158 -9.716 19.254 1.00 57.03 183 LYS A C 1
ATOM 1440 O O . LYS A 1 183 ? 6.033 -10.084 18.093 1.00 57.03 183 LYS A O 1
ATOM 1445 N N . LYS A 1 184 ? 5.367 -10.178 20.228 1.00 66.69 184 LYS A N 1
ATOM 1446 C CA . LYS A 1 184 ? 4.162 -10.971 19.935 1.00 66.69 184 LYS A CA 1
ATOM 1447 C C . LYS A 1 184 ? 3.234 -10.153 19.032 1.00 66.69 184 LYS A C 1
ATOM 1449 O O . LYS A 1 184 ? 2.967 -8.988 19.337 1.00 66.69 184 LYS A O 1
ATOM 1454 N N . ARG A 1 185 ? 2.728 -10.761 17.953 1.00 72.88 185 ARG A N 1
ATOM 1455 C CA . ARG A 1 185 ? 1.705 -10.148 17.094 1.00 72.88 185 ARG A CA 1
ATOM 1456 C C . ARG A 1 185 ? 0.497 -9.735 17.937 1.00 72.88 185 ARG A C 1
ATOM 1458 O O . ARG A 1 185 ? 0.070 -10.474 18.820 1.00 72.88 185 ARG A O 1
ATOM 1465 N N . ARG A 1 186 ? -0.027 -8.538 17.668 1.00 85.56 186 ARG A N 1
ATOM 1466 C CA . ARG A 1 186 ? -1.063 -7.868 18.477 1.00 85.56 186 ARG A CA 1
ATOM 1467 C C . ARG A 1 186 ? -2.462 -7.897 17.854 1.00 85.56 186 ARG A C 1
ATOM 1469 O O . ARG A 1 186 ? -3.360 -7.247 18.373 1.00 85.56 186 ARG A O 1
ATOM 1476 N N . TYR A 1 187 ? -2.629 -8.628 16.756 1.00 91.62 187 TYR A N 1
ATOM 1477 C CA . TYR A 1 187 ? -3.878 -8.758 16.011 1.00 91.62 187 TYR A CA 1
ATOM 1478 C C . TYR A 1 187 ? -3.972 -10.126 15.330 1.00 91.62 187 TYR A C 1
ATOM 1480 O O . TYR A 1 187 ? -2.958 -10.716 14.945 1.00 91.62 187 TYR A O 1
ATOM 1488 N N . TYR A 1 188 ? -5.199 -10.595 15.132 1.00 92.81 188 TYR A N 1
ATOM 1489 C CA . TYR A 1 188 ? -5.518 -11.673 14.201 1.00 92.81 188 TYR A CA 1
ATOM 1490 C C . TYR A 1 188 ? -5.479 -11.132 12.771 1.00 92.81 188 TYR A C 1
ATOM 1492 O O . TYR A 1 188 ? -5.773 -9.961 12.548 1.00 92.81 188 TYR A O 1
ATOM 1500 N N . SER A 1 189 ? -5.093 -11.951 11.797 1.00 93.38 189 SER A N 1
ATOM 1501 C CA . SER A 1 189 ? -4.901 -11.513 10.409 1.00 93.38 189 SER A CA 1
ATOM 1502 C C . SER A 1 189 ? -5.696 -12.374 9.434 1.00 93.38 189 SER A C 1
ATOM 1504 O O . SER A 1 189 ? -5.627 -13.599 9.520 1.00 93.38 189 SER A O 1
ATOM 1506 N N . ALA A 1 190 ? -6.366 -11.747 8.468 1.00 95.25 190 ALA A N 1
ATOM 1507 C CA . ALA A 1 190 ? -7.078 -12.428 7.388 1.00 95.25 190 ALA A CA 1
ATOM 1508 C C . ALA A 1 190 ? -6.814 -11.757 6.031 1.00 95.25 190 ALA A C 1
ATOM 1510 O O . ALA A 1 190 ? -6.743 -10.533 5.941 1.00 95.25 190 ALA A O 1
ATOM 1511 N N . GLY A 1 191 ? -6.692 -12.553 4.966 1.00 96.06 191 GLY A N 1
ATOM 1512 C CA . GLY A 1 191 ? -6.666 -12.051 3.588 1.00 96.06 191 GLY A CA 1
ATOM 1513 C C . GLY A 1 191 ? -8.080 -11.913 3.019 1.00 96.06 191 GLY A C 1
ATOM 1514 O O . GLY A 1 191 ? -8.914 -12.790 3.233 1.00 96.06 191 GLY A O 1
ATOM 1515 N N . VAL A 1 192 ? -8.355 -10.832 2.285 1.00 96.62 192 VAL A N 1
ATOM 1516 C CA . VAL A 1 192 ? -9.668 -10.560 1.671 1.00 96.62 192 VAL A CA 1
ATOM 1517 C C . VAL A 1 192 ? -9.498 -10.307 0.170 1.00 96.62 192 VAL A C 1
ATOM 1519 O O . VAL A 1 192 ? -9.278 -9.159 -0.236 1.00 96.62 192 VAL A O 1
ATOM 1522 N N . PRO A 1 193 ? -9.584 -11.357 -0.670 1.00 94.94 193 PRO A N 1
ATOM 1523 C CA . PRO A 1 193 ? -9.429 -11.217 -2.110 1.00 94.94 193 PRO A CA 1
ATOM 1524 C C . PRO A 1 193 ? -10.663 -10.549 -2.726 1.00 94.94 193 PRO A C 1
ATOM 1526 O O . PRO A 1 193 ? -11.795 -11.003 -2.557 1.00 94.94 193 PRO A O 1
ATOM 1529 N N . GL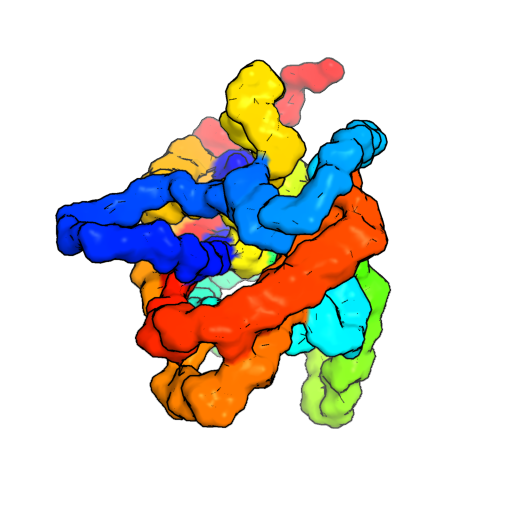Y A 1 194 ? -10.448 -9.478 -3.480 1.00 90.75 194 GLY A N 1
ATOM 1530 C CA . GLY A 1 194 ? -11.501 -8.785 -4.205 1.00 90.75 194 GLY A CA 1
ATOM 1531 C C . GLY A 1 194 ? -11.183 -7.318 -4.460 1.00 90.75 194 GLY A C 1
ATOM 1532 O O . GLY A 1 194 ? -10.344 -6.693 -3.821 1.00 90.75 194 GLY A O 1
ATOM 1533 N N . SER A 1 195 ? -11.899 -6.728 -5.411 1.00 87.06 195 SER A N 1
ATOM 1534 C CA . SER A 1 195 ? -11.742 -5.306 -5.702 1.00 87.06 195 SER A CA 1
ATOM 1535 C C . SER A 1 195 ? -12.398 -4.449 -4.623 1.00 87.06 195 SER A C 1
ATOM 1537 O O . SER A 1 195 ? -13.614 -4.515 -4.430 1.00 87.06 195 SER A O 1
ATOM 1539 N N . PHE A 1 196 ? -11.635 -3.544 -4.002 1.00 85.75 196 PHE A N 1
ATOM 1540 C CA . PHE A 1 196 ? -12.185 -2.565 -3.057 1.00 85.75 196 PHE A CA 1
ATOM 1541 C C . PHE A 1 196 ? -13.143 -1.549 -3.704 1.00 85.75 196 PHE A C 1
ATOM 1543 O O . PHE A 1 196 ? -13.801 -0.788 -2.989 1.00 85.75 196 PHE A O 1
ATOM 1550 N N . TYR A 1 197 ? -13.286 -1.561 -5.035 1.00 82.56 197 TYR A N 1
ATOM 1551 C CA . TYR A 1 197 ? -14.349 -0.848 -5.745 1.00 82.56 197 TYR A CA 1
ATOM 1552 C C . TYR A 1 197 ? -15.742 -1.453 -5.540 1.00 82.56 197 TYR A C 1
ATOM 1554 O O . TYR A 1 197 ? -16.732 -0.751 -5.737 1.00 82.56 197 TYR A O 1
ATOM 1562 N N . HIS A 1 198 ? -15.816 -2.704 -5.083 1.00 83.25 198 HIS A N 1
ATOM 1563 C CA . HIS A 1 198 ? -17.047 -3.424 -4.755 1.00 83.25 198 HIS A CA 1
ATOM 1564 C C . HIS A 1 198 ? -17.118 -3.724 -3.253 1.00 83.25 198 HIS A C 1
ATOM 1566 O O . HIS A 1 198 ? -16.185 -3.428 -2.502 1.00 83.25 198 HIS A O 1
ATOM 1572 N N . ARG A 1 199 ? -18.241 -4.273 -2.777 1.00 82.25 199 ARG A N 1
ATOM 1573 C CA . ARG A 1 199 ? -18.408 -4.659 -1.368 1.00 82.25 199 ARG A CA 1
ATOM 1574 C C . ARG A 1 199 ? -17.463 -5.818 -1.016 1.00 82.25 199 ARG A C 1
ATOM 1576 O O . ARG A 1 199 ? -17.480 -6.834 -1.691 1.00 82.25 199 ARG A O 1
ATOM 1583 N N . LEU A 1 200 ? -16.678 -5.647 0.052 1.00 86.69 200 LEU A N 1
ATOM 1584 C CA . LEU A 1 200 ? -15.752 -6.664 0.586 1.00 86.69 200 LEU A CA 1
ATOM 1585 C C . LEU A 1 200 ? -16.090 -7.093 2.018 1.00 86.69 200 LEU A C 1
ATOM 1587 O O . LEU A 1 200 ? -15.713 -8.172 2.450 1.00 86.69 200 LEU A O 1
ATOM 1591 N N . PHE A 1 201 ? -16.802 -6.237 2.754 1.00 86.81 201 PHE A N 1
ATOM 1592 C CA . PHE A 1 201 ? -17.105 -6.435 4.165 1.00 86.81 201 PHE A CA 1
ATOM 1593 C C . PHE A 1 201 ? -18.606 -6.266 4.408 1.00 86.81 201 PHE A C 1
ATOM 1595 O O . PHE A 1 201 ? -19.253 -5.458 3.715 1.00 86.81 201 PHE A O 1
ATOM 1602 N N . PRO A 1 202 ? -19.169 -6.975 5.402 1.00 84.50 202 PRO A N 1
ATOM 1603 C CA . PRO A 1 202 ? -20.520 -6.715 5.864 1.00 84.50 202 PRO A CA 1
ATOM 1604 C C . PRO A 1 202 ? -20.677 -5.258 6.305 1.00 84.50 202 PRO A C 1
ATOM 1606 O O . PRO A 1 202 ? -19.737 -4.616 6.782 1.00 84.50 202 PRO A O 1
ATOM 1609 N N . GLY A 1 203 ? -21.886 -4.724 6.132 1.00 77.62 203 GLY A N 1
ATOM 1610 C CA . GLY A 1 203 ? -22.172 -3.345 6.503 1.00 77.62 203 GLY A CA 1
ATOM 1611 C C . GLY A 1 203 ? -21.914 -3.109 7.987 1.00 77.62 203 GLY A C 1
ATOM 1612 O O . GLY A 1 203 ? -22.317 -3.906 8.830 1.00 77.62 203 GLY A O 1
ATOM 1613 N N . ARG A 1 204 ? -21.267 -1.984 8.304 1.00 74.75 204 ARG A N 1
ATOM 1614 C CA . ARG A 1 204 ? -20.998 -1.565 9.683 1.00 74.75 204 ARG A CA 1
ATOM 1615 C C . ARG A 1 204 ? -20.172 -2.563 10.503 1.00 74.75 204 ARG A C 1
ATOM 1617 O O . ARG A 1 204 ? -20.496 -2.779 11.665 1.00 74.75 204 ARG A O 1
ATOM 1624 N N . LYS A 1 205 ? -19.115 -3.153 9.928 1.00 82.06 205 LYS A N 1
ATOM 1625 C CA . LYS A 1 205 ? -18.197 -4.044 10.672 1.00 82.06 205 LYS A CA 1
ATOM 1626 C C . LYS A 1 205 ? -16.738 -3.587 10.753 1.00 82.06 205 LYS A C 1
ATOM 1628 O O . LYS A 1 205 ? -16.047 -4.055 11.652 1.00 82.06 205 LYS A O 1
ATOM 1633 N N . LEU A 1 206 ? -16.281 -2.685 9.881 1.00 85.31 206 LEU A N 1
ATOM 1634 C CA . LEU A 1 206 ? -14.931 -2.107 9.950 1.00 85.31 206 LEU A CA 1
ATOM 1635 C C . LEU A 1 206 ? -14.878 -0.867 10.843 1.00 85.31 206 LEU A C 1
ATOM 1637 O O . LEU A 1 206 ? -15.701 0.025 10.665 1.00 85.31 206 LEU A O 1
ATOM 1641 N N . HIS A 1 207 ? -13.877 -0.787 11.718 1.00 86.12 207 HIS A N 1
ATOM 1642 C CA . HIS A 1 207 ? -13.621 0.350 12.610 1.00 86.12 207 HIS A CA 1
ATOM 1643 C C . HIS A 1 207 ? -12.590 1.307 12.022 1.00 86.12 207 HIS A C 1
ATOM 1645 O O . HIS A 1 207 ? -12.747 2.518 12.119 1.00 86.12 207 HIS A O 1
ATOM 1651 N N . VAL A 1 208 ? -11.559 0.775 11.364 1.00 87.06 208 VAL A N 1
ATOM 1652 C CA . VAL A 1 208 ? -10.566 1.575 10.642 1.00 87.06 208 VAL A CA 1
ATOM 1653 C C . VAL A 1 208 ? -10.331 0.960 9.272 1.00 87.06 208 VAL A C 1
ATOM 1655 O O . VAL A 1 208 ? -10.246 -0.258 9.134 1.00 87.06 208 VAL A O 1
ATOM 1658 N N . ALA A 1 209 ? -10.230 1.798 8.248 1.00 88.81 209 ALA A N 1
ATOM 1659 C CA . ALA A 1 209 ? -9.792 1.372 6.927 1.00 88.81 209 ALA A CA 1
ATOM 1660 C C . ALA A 1 209 ? -8.641 2.264 6.459 1.00 88.81 209 ALA A C 1
ATOM 1662 O O . ALA A 1 209 ? -8.773 3.485 6.473 1.00 88.81 209 ALA A O 1
ATOM 1663 N N . ALA A 1 210 ? -7.543 1.636 6.056 1.00 88.00 210 ALA A N 1
ATOM 1664 C CA . ALA A 1 210 ? -6.373 2.237 5.446 1.00 88.00 210 ALA A CA 1
ATOM 1665 C C . ALA A 1 210 ? -6.318 1.864 3.958 1.00 88.00 210 ALA A C 1
ATOM 1667 O O . ALA A 1 210 ? -6.746 0.783 3.560 1.00 88.00 210 ALA A O 1
ATOM 1668 N N . SER A 1 211 ? -5.817 2.761 3.118 1.00 87.69 211 SER A N 1
ATOM 1669 C CA . SER A 1 211 ? -5.447 2.434 1.740 1.00 87.69 211 SER A CA 1
ATOM 1670 C C . SER A 1 211 ? -4.225 3.247 1.370 1.00 87.69 211 SER A C 1
ATOM 1672 O O . SER A 1 211 ? -4.277 4.473 1.461 1.00 87.69 211 SER A O 1
ATOM 1674 N N . LEU A 1 212 ? -3.143 2.570 0.991 1.00 83.25 212 LEU A N 1
ATOM 1675 C CA . LEU A 1 212 ? -1.839 3.168 0.724 1.00 83.25 212 LEU A CA 1
ATOM 1676 C C . LEU A 1 212 ? -1.446 2.917 -0.726 1.00 83.25 212 LEU A C 1
ATOM 1678 O O . LEU A 1 212 ? -1.226 1.783 -1.126 1.00 83.25 212 LEU A O 1
ATOM 1682 N N . SER A 1 213 ? -1.314 3.973 -1.525 1.00 82.19 213 SER A N 1
ATOM 1683 C CA . SER A 1 213 ? -0.861 3.872 -2.928 1.00 82.19 213 SER A CA 1
ATOM 1684 C C . SER A 1 213 ? -1.736 3.007 -3.851 1.00 82.19 213 SER A C 1
ATOM 1686 O O . SER A 1 213 ? -1.247 2.548 -4.875 1.00 82.19 213 SER A O 1
ATOM 1688 N N . ALA A 1 214 ? -3.016 2.785 -3.541 1.00 84.38 214 ALA A N 1
ATOM 1689 C CA . ALA A 1 214 ? -3.867 1.890 -4.340 1.00 84.38 214 ALA A CA 1
ATOM 1690 C C . ALA A 1 214 ? -4.986 2.603 -5.123 1.00 84.38 214 ALA A C 1
ATOM 1692 O O . ALA A 1 214 ? -5.429 2.136 -6.169 1.00 84.38 214 ALA A O 1
ATOM 1693 N N . LEU A 1 215 ? -5.444 3.769 -4.655 1.00 83.88 215 LEU A N 1
ATOM 1694 C CA . LEU A 1 215 ? -6.641 4.444 -5.187 1.00 83.88 215 LEU A CA 1
ATOM 1695 C C . LEU A 1 215 ? -6.428 5.149 -6.540 1.00 83.88 215 LEU A C 1
ATOM 1697 O O . LEU A 1 215 ? -7.393 5.599 -7.167 1.00 83.88 215 LEU A O 1
ATOM 1701 N N . HIS A 1 216 ? -5.185 5.264 -7.008 1.00 78.62 216 HIS A N 1
ATOM 1702 C CA . HIS A 1 216 ? -4.894 5.782 -8.347 1.00 78.62 216 HIS A CA 1
ATOM 1703 C C . HIS A 1 216 ? -5.212 4.755 -9.448 1.00 78.62 216 HIS A C 1
ATOM 1705 O O . HIS A 1 216 ? -5.530 5.153 -10.566 1.00 78.62 216 HIS A O 1
ATOM 1711 N N . TRP A 1 217 ? -5.206 3.454 -9.130 1.00 81.25 217 TRP A N 1
ATOM 1712 C CA . TRP A 1 217 ? -5.548 2.382 -10.066 1.00 81.25 217 TRP A CA 1
ATOM 1713 C C . TRP A 1 217 ? -7.027 2.377 -10.409 1.00 81.25 217 TRP A C 1
ATOM 1715 O O . TRP A 1 217 ? -7.864 2.327 -9.520 1.00 81.25 217 TRP A O 1
ATOM 1725 N N . LEU A 1 218 ? -7.378 2.380 -11.684 1.00 79.19 218 LEU A N 1
ATOM 1726 C CA . LEU A 1 218 ? -8.757 2.428 -12.159 1.00 79.19 218 LEU A CA 1
ATOM 1727 C C . LEU A 1 218 ? -9.365 1.028 -12.277 1.00 79.19 218 LEU A C 1
ATOM 1729 O O . LEU A 1 218 ? -8.673 0.053 -12.548 1.00 79.19 218 LEU A O 1
ATOM 1733 N N . SER A 1 219 ? -10.687 0.924 -12.118 1.00 73.19 219 SER A N 1
ATOM 1734 C CA . SER A 1 219 ? -11.409 -0.347 -12.286 1.00 73.19 219 SER A CA 1
ATOM 1735 C C . SER A 1 219 ? -11.633 -0.741 -13.751 1.00 73.19 219 SER A C 1
ATOM 1737 O O . SER A 1 219 ? -11.869 -1.916 -14.031 1.00 73.19 219 SER A O 1
ATOM 1739 N N . LYS A 1 220 ? -11.587 0.228 -14.676 1.00 67.81 220 LYS A N 1
ATOM 1740 C CA . LYS A 1 220 ? -11.726 0.071 -16.134 1.00 67.81 220 LYS A CA 1
ATOM 1741 C C . LYS A 1 220 ? -10.887 1.144 -16.847 1.00 67.81 220 LYS A C 1
ATOM 1743 O O . LYS A 1 220 ? -10.605 2.185 -16.254 1.00 67.81 220 LYS A O 1
ATOM 1748 N N . GLY A 1 221 ? -10.497 0.892 -18.099 1.00 58.94 221 GLY A N 1
ATOM 1749 C CA . GLY A 1 221 ? -9.850 1.902 -18.947 1.00 58.94 221 GLY A CA 1
ATOM 1750 C C . GLY A 1 221 ? -10.794 3.076 -19.240 1.00 58.94 221 GLY A C 1
ATOM 1751 O O . GLY A 1 221 ? -11.992 2.864 -19.398 1.00 58.94 221 GLY A O 1
ATOM 1752 N N . LEU A 1 222 ? -10.260 4.302 -19.269 1.00 48.34 222 LEU A N 1
ATOM 1753 C CA . LEU A 1 222 ? -11.018 5.550 -19.483 1.00 48.34 222 LEU A CA 1
ATOM 1754 C C . LEU A 1 222 ? -11.110 5.981 -20.958 1.00 48.34 222 LEU A C 1
ATOM 1756 O O . LEU A 1 222 ? -11.673 7.033 -21.234 1.00 48.34 222 LEU A O 1
ATOM 1760 N N . ILE A 1 223 ? -10.535 5.210 -21.882 1.00 47.62 223 ILE A N 1
ATOM 1761 C CA . ILE A 1 223 ? -10.409 5.569 -23.301 1.00 47.62 223 ILE A CA 1
ATOM 1762 C C . ILE A 1 223 ? -11.228 4.564 -24.116 1.00 47.62 223 ILE A C 1
ATOM 1764 O O . ILE A 1 223 ? -11.116 3.357 -23.873 1.00 47.62 223 ILE A O 1
ATOM 1768 N N . ASP A 1 224 ? -12.073 5.067 -25.019 1.00 46.19 224 ASP A N 1
ATOM 1769 C CA . ASP A 1 224 ? -12.880 4.249 -25.928 1.00 46.19 224 ASP A CA 1
ATOM 1770 C C . ASP A 1 224 ? -11.994 3.384 -26.846 1.00 46.19 224 ASP A C 1
ATOM 1772 O O . ASP A 1 224 ? -10.807 3.651 -27.028 1.00 46.19 224 ASP A O 1
ATOM 1776 N N . GLU A 1 225 ? -12.539 2.290 -27.385 1.00 48.19 225 GLU A N 1
ATOM 1777 C CA . GLU A 1 225 ? -11.763 1.360 -28.221 1.00 48.19 225 GLU A CA 1
ATOM 1778 C C . GLU A 1 225 ? -11.315 1.972 -29.556 1.00 48.19 225 GLU A C 1
ATOM 1780 O O . GLU A 1 225 ? -10.334 1.502 -30.131 1.00 48.19 225 GLU A O 1
ATOM 1785 N N . GLU A 1 226 ? -12.002 3.017 -30.016 1.00 46.06 226 GLU A N 1
ATOM 1786 C CA . GLU A 1 226 ? -11.845 3.639 -31.334 1.00 46.06 226 GLU A CA 1
ATOM 1787 C C . GLU A 1 226 ? -10.683 4.654 -31.367 1.00 46.06 226 GLU A C 1
ATOM 1789 O O . GLU A 1 226 ? -10.007 4.801 -32.382 1.00 46.06 226 GLU A O 1
ATOM 1794 N N . THR A 1 227 ? -10.367 5.277 -30.227 1.00 47.50 227 THR A N 1
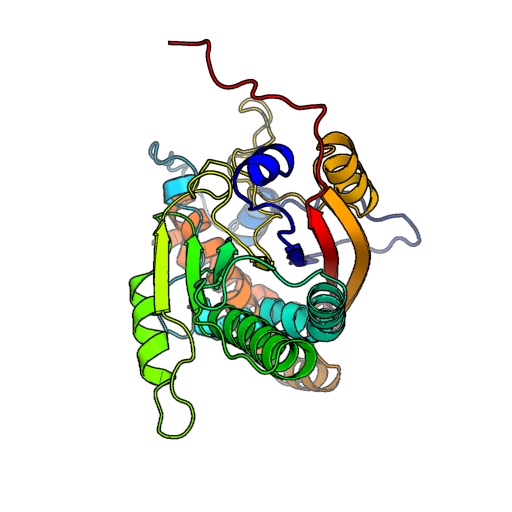ATOM 1795 C CA . THR A 1 227 ? -9.234 6.199 -30.010 1.00 47.50 227 THR A CA 1
ATOM 1796 C C . THR A 1 227 ? -8.045 5.538 -29.295 1.00 47.50 227 THR A C 1
ATOM 1798 O O . THR A 1 227 ? -7.047 6.194 -28.976 1.00 47.50 227 THR A O 1
ATOM 1801 N N . ARG A 1 228 ? -8.114 4.223 -29.035 1.00 52.34 228 ARG A N 1
ATOM 1802 C CA . ARG A 1 228 ? -7.134 3.482 -28.227 1.00 52.34 228 ARG A CA 1
ATOM 1803 C C . ARG A 1 228 ? -5.870 3.104 -29.004 1.00 52.34 228 ARG A C 1
ATOM 1805 O O . ARG A 1 228 ? -5.843 2.125 -29.748 1.00 52.34 228 ARG A O 1
ATOM 1812 N N . ASP A 1 229 ? -4.753 3.731 -28.651 1.00 56.69 229 ASP A N 1
ATOM 1813 C CA . ASP A 1 229 ? -3.446 3.073 -28.721 1.00 56.69 229 ASP A CA 1
ATOM 1814 C C . ASP A 1 229 ? -3.464 1.836 -27.799 1.00 56.69 229 ASP A C 1
ATOM 1816 O O . ASP A 1 229 ? -3.795 1.942 -26.620 1.00 56.69 229 ASP A O 1
ATOM 1820 N N . THR A 1 230 ? -3.159 0.644 -28.323 1.00 64.50 230 THR A N 1
ATOM 1821 C CA . THR A 1 230 ? -3.546 -0.667 -27.747 1.00 64.50 230 THR A CA 1
ATOM 1822 C C . THR A 1 230 ? -3.107 -0.967 -26.302 1.00 64.50 230 THR A C 1
ATOM 1824 O O . THR A 1 230 ? -3.616 -1.925 -25.721 1.00 64.50 230 THR A O 1
ATOM 1827 N N . PHE A 1 231 ? -2.212 -0.172 -25.705 1.00 68.81 231 PHE A N 1
ATOM 1828 C CA . PHE A 1 231 ? -1.756 -0.311 -24.319 1.00 68.81 231 PHE A CA 1
ATOM 1829 C C . PHE A 1 231 ? -1.879 1.004 -23.543 1.00 68.81 231 PHE A C 1
ATOM 1831 O O . PHE A 1 231 ? -1.253 2.001 -23.904 1.00 68.81 231 PHE A O 1
ATOM 1838 N N . ASN A 1 232 ? -2.620 0.970 -22.432 1.00 69.88 232 ASN A N 1
ATOM 1839 C CA . ASN A 1 232 ? -2.719 2.063 -21.467 1.00 69.88 232 ASN A CA 1
ATOM 1840 C C . ASN A 1 232 ? -2.503 1.528 -20.052 1.00 69.88 232 ASN A C 1
ATOM 1842 O O . ASN A 1 232 ? -3.067 0.496 -19.686 1.00 69.88 232 ASN A O 1
ATOM 1846 N N . ILE A 1 233 ? -1.756 2.269 -19.232 1.00 75.88 233 ILE A N 1
ATOM 1847 C CA . ILE A 1 233 ? -1.710 2.009 -17.791 1.00 75.88 233 ILE A CA 1
ATOM 1848 C C . ILE A 1 233 ? -2.996 2.562 -17.169 1.00 75.88 233 ILE A C 1
ATOM 1850 O O . ILE A 1 233 ? -3.247 3.763 -17.288 1.00 75.88 233 ILE A O 1
ATOM 1854 N N . PRO A 1 234 ? -3.814 1.731 -16.500 1.00 76.94 234 PRO A N 1
ATOM 1855 C CA . PRO A 1 234 ? -5.100 2.141 -15.947 1.00 76.94 234 PRO A CA 1
ATOM 1856 C C . PRO A 1 234 ? -4.907 2.900 -14.630 1.00 76.94 234 PRO A C 1
ATOM 1858 O O . PRO A 1 234 ? -5.313 2.442 -13.566 1.00 76.94 234 PRO A O 1
ATOM 1861 N N . THR A 1 235 ? -4.273 4.067 -14.695 1.00 76.81 235 THR A N 1
ATOM 1862 C CA . THR A 1 235 ? -4.023 4.952 -13.556 1.00 76.81 235 THR A CA 1
ATOM 1863 C C . THR A 1 235 ? -4.568 6.351 -13.835 1.00 76.81 235 THR A C 1
ATOM 1865 O O . THR A 1 235 ? -4.543 6.814 -14.975 1.00 76.81 235 THR A O 1
ATOM 1868 N N . TYR A 1 236 ? -5.077 7.027 -12.804 1.00 77.62 236 TYR A N 1
ATOM 1869 C CA . TYR A 1 236 ? -5.486 8.430 -12.879 1.00 77.62 236 TYR A CA 1
ATOM 1870 C C . TYR A 1 236 ? -4.991 9.201 -11.660 1.00 77.62 236 TYR A C 1
ATOM 1872 O O . TYR A 1 236 ? -5.308 8.857 -10.514 1.00 77.62 236 TYR A O 1
ATOM 1880 N N . MET A 1 237 ? -4.241 10.269 -11.927 1.00 76.19 237 MET A N 1
ATOM 1881 C CA . MET A 1 237 ? -3.672 11.135 -10.901 1.00 76.19 237 MET A CA 1
ATOM 1882 C C . MET A 1 237 ? -4.642 12.272 -10.620 1.00 76.19 237 MET A C 1
ATOM 1884 O O . MET A 1 237 ? -4.826 13.158 -11.448 1.00 76.19 237 MET A O 1
ATOM 1888 N N . ARG A 1 238 ? -5.283 12.209 -9.452 1.00 78.88 238 ARG A N 1
ATOM 1889 C CA . ARG A 1 238 ? -6.293 13.187 -9.036 1.00 78.88 238 ARG A CA 1
ATOM 1890 C C . ARG A 1 238 ? -5.647 14.413 -8.409 1.00 78.88 238 ARG A C 1
ATOM 1892 O O . ARG A 1 238 ? -4.624 14.286 -7.740 1.00 78.88 238 ARG A O 1
ATOM 1899 N N . SER A 1 239 ? -6.284 15.570 -8.553 1.00 82.75 239 SER A N 1
ATOM 1900 C CA . SER A 1 239 ? -5.980 16.755 -7.746 1.00 82.75 239 SER A CA 1
ATOM 1901 C C . SER A 1 239 ? -6.614 16.666 -6.351 1.00 82.75 239 SER A C 1
ATOM 1903 O O . SER A 1 239 ? -7.532 15.875 -6.107 1.00 82.75 239 SER A O 1
ATOM 1905 N N . THR A 1 240 ? -6.157 17.504 -5.416 1.00 84.94 240 THR A N 1
ATOM 1906 C CA . THR A 1 240 ? -6.802 17.646 -4.099 1.00 84.94 240 THR A CA 1
ATOM 1907 C C . THR A 1 240 ? -8.262 18.072 -4.228 1.00 84.94 240 THR A C 1
ATOM 1909 O O . THR A 1 240 ? -9.099 17.571 -3.483 1.00 84.94 240 THR A O 1
ATOM 1912 N N . ASP A 1 241 ? -8.592 18.912 -5.210 1.00 87.00 241 ASP A N 1
ATOM 1913 C CA . ASP A 1 241 ? -9.956 19.399 -5.442 1.00 87.00 241 ASP A CA 1
ATOM 1914 C C . ASP A 1 241 ? -10.880 18.291 -5.945 1.00 87.00 241 ASP A C 1
ATOM 1916 O O . ASP A 1 241 ? -12.023 18.179 -5.498 1.00 87.00 241 ASP A O 1
ATOM 1920 N N . GLU A 1 242 ? -10.393 17.421 -6.835 1.00 85.25 242 GLU A N 1
ATOM 1921 C CA . GLU A 1 242 ? -11.147 16.248 -7.284 1.00 85.25 242 GLU A CA 1
ATOM 1922 C C . GLU A 1 242 ? -11.397 15.276 -6.130 1.00 85.25 242 GLU A C 1
ATOM 1924 O O . GLU A 1 242 ? -12.496 14.730 -6.000 1.00 85.25 242 GLU A O 1
ATOM 1929 N N . VAL A 1 243 ? -10.393 15.073 -5.270 1.00 83.81 243 VAL A N 1
ATOM 1930 C CA . VAL A 1 243 ? -10.527 14.233 -4.077 1.00 83.81 243 VAL A CA 1
ATOM 1931 C C . VAL A 1 243 ? -11.545 14.842 -3.113 1.00 83.81 243 VAL A C 1
ATOM 1933 O O . VAL A 1 243 ? -12.509 14.162 -2.756 1.00 83.81 243 VAL A O 1
ATOM 1936 N N . TYR A 1 244 ? -11.404 16.123 -2.764 1.00 86.25 244 TYR A N 1
ATOM 1937 C CA . TYR A 1 244 ? -12.351 16.856 -1.921 1.00 86.25 244 TYR A CA 1
ATOM 1938 C C . TYR A 1 244 ? -13.780 16.759 -2.464 1.00 86.25 244 TYR A C 1
ATOM 1940 O O . TYR A 1 244 ? -14.702 16.348 -1.758 1.00 86.25 244 TYR A O 1
ATOM 1948 N N . THR A 1 245 ? -13.952 17.052 -3.755 1.00 86.38 245 THR A N 1
ATOM 1949 C CA . THR A 1 245 ? -15.245 17.005 -4.444 1.00 86.38 245 THR A CA 1
ATOM 1950 C C . THR A 1 245 ? -15.866 15.616 -4.362 1.00 86.38 245 THR A C 1
ATOM 1952 O O . THR A 1 245 ? -17.071 15.483 -4.152 1.00 86.38 245 THR A O 1
ATOM 1955 N N . ALA A 1 246 ? -15.068 14.558 -4.501 1.00 82.56 246 ALA A N 1
ATOM 1956 C CA . ALA A 1 246 ? -15.568 13.193 -4.453 1.00 82.56 246 ALA A CA 1
ATOM 1957 C C . ALA A 1 246 ? -16.023 12.769 -3.041 1.00 82.56 246 ALA A C 1
ATOM 1959 O O . ALA A 1 246 ? -17.029 12.066 -2.916 1.00 82.56 246 ALA A O 1
ATOM 1960 N N . PHE A 1 247 ? -15.335 13.220 -1.988 1.00 83.31 247 PHE A N 1
ATOM 1961 C CA . PHE A 1 247 ? -15.770 13.049 -0.596 1.00 83.31 247 PHE A CA 1
ATOM 1962 C C . PHE A 1 247 ? -17.037 13.859 -0.293 1.00 83.31 247 PHE A C 1
ATOM 1964 O O . PHE A 1 247 ? -17.994 13.310 0.254 1.00 83.31 247 PHE A O 1
ATOM 1971 N N . HIS A 1 248 ? -17.087 15.122 -0.723 1.00 85.69 248 HIS A N 1
ATOM 1972 C CA . HIS A 1 248 ? -18.257 15.983 -0.552 1.00 85.69 248 HIS A CA 1
ATOM 1973 C C . HIS A 1 248 ? -19.494 15.399 -1.251 1.00 85.69 248 HIS A C 1
ATOM 1975 O O . HIS A 1 248 ? -20.548 15.253 -0.638 1.00 85.69 248 HIS A O 1
ATOM 1981 N N . ARG A 1 249 ? -19.357 14.966 -2.514 1.00 83.25 249 ARG A N 1
ATOM 1982 C CA . ARG A 1 249 ? -20.428 14.288 -3.270 1.00 83.25 249 ARG A CA 1
ATOM 1983 C C . ARG A 1 249 ? -20.868 12.973 -2.627 1.00 83.25 249 ARG A C 1
ATOM 1985 O O . ARG A 1 249 ? -22.025 12.598 -2.755 1.00 83.25 249 ARG A O 1
ATOM 1992 N N . CYS A 1 250 ? -19.961 12.261 -1.957 1.00 82.25 250 CYS A N 1
ATOM 1993 C CA . CYS A 1 250 ? -20.305 11.048 -1.220 1.00 82.25 250 CYS A CA 1
ATOM 1994 C C . CYS A 1 250 ? -21.200 11.341 -0.002 1.00 82.25 250 CYS A C 1
ATOM 1996 O O . CYS A 1 250 ? -21.963 10.465 0.395 1.00 82.25 250 CYS A O 1
ATOM 1998 N N . GLY A 1 251 ? -21.074 12.518 0.625 1.00 81.00 251 GLY A N 1
ATOM 1999 C CA . GLY A 1 251 ? -21.921 12.960 1.745 1.00 81.00 251 GLY A CA 1
ATOM 2000 C C . GLY A 1 251 ? -21.857 12.089 3.009 1.00 81.00 251 GLY A C 1
ATOM 2001 O O . GLY A 1 251 ? -22.701 12.207 3.896 1.00 81.00 251 GLY A O 1
ATOM 2002 N N . GLY A 1 252 ? -20.893 11.170 3.081 1.00 77.19 252 GLY A N 1
ATOM 2003 C CA . GLY A 1 252 ? -20.828 10.121 4.098 1.00 77.19 252 GLY A CA 1
ATOM 2004 C C . GLY A 1 252 ? -19.653 10.218 5.061 1.00 77.19 252 GLY A C 1
ATOM 2005 O O . GLY A 1 252 ? -19.567 9.446 6.017 1.00 77.19 252 GLY A O 1
ATOM 2006 N N . PHE A 1 253 ? -18.752 11.155 4.795 1.00 81.75 253 PHE A N 1
ATOM 2007 C CA . PHE A 1 253 ? -17.504 11.334 5.509 1.00 81.75 253 PHE A CA 1
ATOM 2008 C C . PHE A 1 253 ? -17.240 12.822 5.697 1.00 81.75 253 PHE A C 1
ATOM 2010 O O . PHE A 1 253 ? -17.463 13.617 4.786 1.00 81.75 253 PHE A O 1
ATOM 2017 N N . GLU A 1 254 ? -16.722 13.169 6.863 1.00 83.94 254 GLU A N 1
ATOM 2018 C CA . GLU A 1 254 ? -16.155 14.473 7.161 1.00 83.94 254 GLU A CA 1
ATOM 2019 C C . GLU A 1 254 ? -14.640 14.385 7.000 1.00 83.94 254 GLU A C 1
ATOM 2021 O O . GLU A 1 254 ? -13.983 13.570 7.652 1.00 83.94 254 GLU A O 1
ATOM 2026 N N . ILE A 1 255 ? -14.081 15.207 6.113 1.00 85.75 255 ILE A N 1
ATOM 2027 C CA . ILE A 1 255 ? -12.634 15.299 5.928 1.00 85.75 255 ILE A CA 1
ATOM 2028 C C . ILE A 1 255 ? -12.053 16.039 7.131 1.00 85.75 255 ILE A C 1
ATOM 2030 O O . ILE A 1 255 ? -12.317 17.220 7.321 1.00 85.75 255 ILE A O 1
ATOM 2034 N N . GLN A 1 256 ? -11.228 15.349 7.911 1.00 82.81 256 GLN A N 1
ATOM 2035 C CA . GLN A 1 256 ? -10.460 15.945 9.005 1.00 82.81 256 GLN A CA 1
ATOM 2036 C C . GLN A 1 256 ? -9.183 16.602 8.486 1.00 82.81 256 GLN A C 1
ATOM 2038 O O . GLN A 1 256 ? -8.704 17.589 9.039 1.00 82.81 256 GLN A O 1
ATOM 2043 N N . ARG A 1 257 ? -8.601 16.030 7.425 1.00 83.12 257 ARG A N 1
ATOM 2044 C CA . ARG A 1 257 ? -7.374 16.535 6.816 1.00 83.12 257 ARG A CA 1
ATOM 2045 C C . ARG A 1 257 ? -7.283 16.122 5.357 1.00 83.12 257 ARG A C 1
ATOM 2047 O O . ARG A 1 257 ? -7.588 14.979 5.026 1.00 83.12 257 ARG A O 1
ATOM 2054 N N . LEU A 1 258 ? -6.835 17.043 4.514 1.00 85.75 258 LEU A N 1
ATOM 2055 C CA . LEU A 1 258 ? -6.541 16.826 3.102 1.00 85.75 258 LEU A CA 1
ATOM 2056 C C . LEU A 1 258 ? -5.289 17.630 2.765 1.00 85.75 258 LEU A C 1
ATOM 2058 O O . LEU A 1 258 ? -5.313 18.855 2.825 1.00 85.75 258 LEU A O 1
ATOM 2062 N N . GLU A 1 259 ? -4.199 16.944 2.443 1.00 83.62 259 GLU A N 1
ATOM 2063 C CA . GLU A 1 259 ? -2.909 17.576 2.170 1.00 83.62 259 GLU A CA 1
ATOM 2064 C C . GLU A 1 259 ? -2.255 16.992 0.929 1.00 83.62 259 GLU A C 1
ATOM 2066 O O . GLU A 1 259 ? -2.362 15.798 0.658 1.00 83.62 259 GLU A O 1
ATOM 2071 N N . TYR A 1 260 ? -1.534 17.845 0.208 1.00 84.25 260 TYR A N 1
ATOM 2072 C CA . TYR A 1 260 ? -0.627 17.441 -0.850 1.00 84.25 260 TYR A CA 1
ATOM 2073 C C . TYR A 1 260 ? 0.812 17.584 -0.364 1.00 84.25 260 TYR A C 1
ATOM 2075 O O . TYR A 1 260 ? 1.197 18.624 0.169 1.00 84.25 260 TYR A O 1
ATOM 2083 N N . GLN A 1 261 ? 1.621 16.558 -0.591 1.00 79.50 261 GLN A N 1
ATOM 2084 C CA . GLN A 1 261 ? 3.054 16.591 -0.345 1.00 79.50 261 GLN A CA 1
ATOM 2085 C C . GLN A 1 261 ? 3.813 16.189 -1.598 1.00 79.50 261 GLN A C 1
ATOM 2087 O O . GLN A 1 261 ? 3.393 15.305 -2.342 1.00 79.50 261 GLN A O 1
ATOM 2092 N N . ARG A 1 262 ? 4.968 16.820 -1.810 1.00 82.69 262 ARG A N 1
ATOM 2093 C CA . ARG A 1 262 ? 5.923 16.402 -2.831 1.00 82.69 262 ARG A CA 1
ATOM 2094 C C . ARG A 1 262 ? 7.063 15.647 -2.161 1.00 82.69 262 ARG A C 1
ATOM 2096 O O . ARG A 1 262 ? 7.818 16.237 -1.396 1.00 82.69 262 ARG A O 1
ATOM 2103 N N . ILE A 1 263 ? 7.200 14.369 -2.483 1.00 75.81 263 ILE A N 1
ATOM 2104 C CA . ILE A 1 263 ? 8.255 13.494 -1.976 1.00 75.81 263 ILE A CA 1
ATOM 2105 C C . ILE A 1 263 ? 9.348 13.423 -3.020 1.00 75.81 263 ILE A C 1
ATOM 2107 O O . ILE A 1 263 ? 9.083 13.079 -4.167 1.00 75.81 263 ILE A O 1
ATOM 2111 N N . VAL A 1 264 ? 10.574 13.748 -2.641 1.00 77.31 264 VAL A N 1
ATOM 2112 C CA . VAL A 1 264 ? 11.720 13.491 -3.508 1.00 77.31 264 VAL A CA 1
ATOM 2113 C C . VAL A 1 264 ? 12.048 12.006 -3.417 1.00 77.31 264 VAL A C 1
ATOM 2115 O O . VAL A 1 264 ? 12.148 11.471 -2.320 1.00 77.31 264 VAL A O 1
ATOM 2118 N N . GLU A 1 265 ? 12.160 11.344 -4.564 1.00 71.62 265 GLU A N 1
ATOM 2119 C CA . GLU A 1 265 ? 12.319 9.890 -4.625 1.00 71.62 265 GLU A CA 1
ATOM 2120 C C . GLU A 1 265 ? 13.635 9.415 -3.995 1.00 71.62 265 GLU A C 1
ATOM 2122 O O . GLU A 1 265 ? 13.650 8.374 -3.352 1.00 71.62 265 GLU A O 1
ATOM 2127 N N . HIS A 1 266 ? 14.710 10.194 -4.155 1.00 74.75 266 HIS A N 1
ATOM 2128 C CA . HIS A 1 266 ? 16.059 9.850 -3.700 1.00 74.75 266 HIS A CA 1
ATOM 2129 C C . HIS A 1 266 ? 16.696 11.008 -2.946 1.00 74.75 266 HIS A C 1
ATOM 2131 O O . HIS A 1 266 ? 16.506 12.172 -3.308 1.00 74.75 266 HIS A O 1
ATOM 2137 N N . SER A 1 267 ? 17.489 10.699 -1.920 1.00 77.38 267 SER A N 1
ATOM 2138 C CA . SER A 1 267 ? 18.319 11.713 -1.269 1.00 77.38 267 SER A CA 1
ATOM 2139 C C . SER A 1 267 ? 19.389 12.238 -2.237 1.00 77.38 267 SER A C 1
ATOM 2141 O O . SER A 1 267 ? 19.704 11.597 -3.246 1.00 77.38 267 SER A O 1
ATOM 2143 N N . LYS A 1 268 ? 19.964 13.409 -1.944 1.00 80.94 268 LYS A N 1
ATOM 2144 C CA . LYS A 1 268 ? 21.046 13.964 -2.774 1.00 80.94 268 LYS A CA 1
ATOM 2145 C C . LYS A 1 268 ? 22.266 13.047 -2.772 1.00 80.94 268 LYS A C 1
ATOM 2147 O O . LYS A 1 268 ? 22.858 12.819 -3.817 1.00 80.94 268 LYS A O 1
ATOM 2152 N N . GLU A 1 269 ? 22.573 12.461 -1.622 1.00 84.12 269 GLU A N 1
ATOM 2153 C CA . GLU A 1 269 ? 23.670 11.513 -1.438 1.00 84.12 269 GLU A CA 1
ATOM 2154 C C . GLU A 1 269 ? 23.455 10.272 -2.312 1.00 84.12 269 GLU A C 1
ATOM 2156 O O . GLU A 1 269 ? 24.350 9.863 -3.049 1.00 84.12 269 GLU A O 1
ATOM 2161 N N . LYS A 1 270 ? 22.230 9.724 -2.317 1.00 82.62 270 LYS A N 1
ATOM 2162 C CA . LYS A 1 270 ? 21.866 8.595 -3.181 1.00 82.62 270 LYS A CA 1
ATOM 2163 C C . LYS A 1 270 ? 21.984 8.948 -4.662 1.00 82.62 270 LYS A C 1
ATOM 2165 O O . LYS A 1 270 ? 22.451 8.140 -5.462 1.00 82.62 270 LYS A O 1
ATOM 2170 N N . GLN A 1 271 ? 21.593 10.165 -5.030 1.00 83.19 271 GLN A N 1
ATOM 2171 C CA . GLN A 1 271 ? 21.740 10.659 -6.393 1.00 83.19 271 GLN A CA 1
ATOM 2172 C C . GLN A 1 271 ? 23.221 10.780 -6.795 1.00 83.19 271 GLN A C 1
ATOM 2174 O O . GLN A 1 271 ? 23.584 10.382 -7.898 1.00 83.19 271 GLN A O 1
ATOM 2179 N N . GLU A 1 272 ? 24.090 11.265 -5.909 1.00 86.06 272 GLU A N 1
ATOM 2180 C CA . GLU A 1 272 ? 25.537 11.340 -6.143 1.00 86.06 272 GLU A CA 1
ATOM 2181 C C . GLU A 1 272 ? 26.193 9.957 -6.262 1.00 86.06 272 GLU A C 1
ATOM 2183 O O . GLU A 1 272 ? 27.069 9.768 -7.108 1.00 86.06 272 GLU A O 1
ATOM 2188 N N . GLU A 1 273 ? 25.765 8.973 -5.463 1.00 88.06 273 GLU A N 1
ATOM 2189 C CA . GLU A 1 273 ? 26.176 7.568 -5.620 1.00 88.06 273 GLU A CA 1
ATOM 2190 C C . GLU A 1 273 ? 25.810 7.034 -7.008 1.00 88.06 273 GLU A C 1
ATOM 2192 O O . GLU A 1 273 ? 26.632 6.429 -7.693 1.00 88.06 273 GLU A O 1
ATOM 2197 N N . TRP A 1 274 ? 24.584 7.294 -7.452 1.00 86.81 274 TRP A N 1
ATOM 2198 C CA . TRP A 1 274 ? 24.079 6.847 -8.746 1.00 86.81 274 TRP A CA 1
ATOM 2199 C C . TRP A 1 274 ? 24.699 7.552 -9.944 1.00 86.81 274 TRP A C 1
ATOM 2201 O O . TRP A 1 274 ? 24.829 6.949 -11.005 1.00 86.81 274 TRP A O 1
ATOM 2211 N N . ILE A 1 275 ? 25.138 8.798 -9.782 1.00 85.75 275 ILE A N 1
ATOM 2212 C CA . ILE A 1 275 ? 25.941 9.483 -10.798 1.00 85.75 275 ILE A CA 1
ATOM 2213 C C . ILE A 1 275 ? 27.304 8.787 -10.965 1.00 85.75 275 ILE A C 1
ATOM 2215 O O . ILE A 1 275 ? 27.813 8.712 -12.082 1.00 85.75 275 ILE A O 1
ATOM 2219 N N . LYS A 1 276 ? 27.884 8.243 -9.883 1.00 90.12 276 LYS A N 1
ATOM 2220 C CA . LYS A 1 276 ? 29.147 7.479 -9.932 1.00 90.12 276 LYS A CA 1
ATOM 2221 C C . LYS A 1 276 ? 28.964 6.071 -10.504 1.00 90.12 276 LYS A C 1
ATOM 2223 O O . LYS A 1 276 ? 29.892 5.551 -11.117 1.00 90.12 276 LYS A O 1
ATOM 2228 N N . ASP A 1 277 ? 27.784 5.473 -10.333 1.00 90.88 277 ASP A N 1
ATOM 2229 C CA . ASP A 1 277 ? 27.417 4.173 -10.908 1.00 90.88 277 ASP A CA 1
ATOM 2230 C C . ASP A 1 277 ? 26.070 4.219 -11.666 1.00 90.88 277 ASP A C 1
ATOM 2232 O O . ASP A 1 277 ? 25.026 3.787 -11.152 1.00 90.88 277 ASP A O 1
ATOM 2236 N N . PRO A 1 278 ? 26.081 4.687 -12.931 1.00 89.31 278 PRO A N 1
ATOM 2237 C CA . PRO A 1 278 ? 24.883 4.747 -13.771 1.00 89.31 278 PRO A CA 1
ATOM 2238 C C . PRO A 1 278 ? 24.227 3.383 -14.033 1.00 89.31 278 PRO A C 1
ATOM 2240 O O . PRO A 1 278 ? 23.026 3.299 -14.314 1.00 89.31 278 PRO A O 1
ATOM 2243 N N . LYS A 1 279 ? 24.990 2.284 -13.949 1.00 91.38 279 LYS A N 1
ATOM 2244 C CA . LYS A 1 279 ? 24.443 0.932 -14.132 1.00 91.38 279 LYS A CA 1
ATOM 2245 C C . LYS A 1 279 ? 23.535 0.560 -12.967 1.00 91.38 279 LYS A C 1
ATOM 2247 O O . LYS A 1 279 ? 22.416 0.101 -13.191 1.00 91.38 279 LYS A O 1
ATOM 2252 N N . SER A 1 280 ? 23.976 0.828 -11.739 1.00 90.44 280 SER A N 1
ATOM 2253 C CA . SER A 1 280 ? 23.152 0.638 -10.541 1.00 90.44 280 SER A CA 1
ATOM 2254 C C . SER A 1 280 ? 21.873 1.482 -10.580 1.00 90.44 280 SER A C 1
ATOM 2256 O O . SER A 1 280 ? 20.793 0.959 -10.298 1.00 90.44 280 SER A O 1
ATOM 2258 N N . TYR A 1 281 ? 21.953 2.739 -11.038 1.00 87.69 281 TYR A N 1
ATOM 2259 C CA . TYR A 1 281 ? 20.768 3.578 -11.261 1.00 87.69 281 TYR A CA 1
ATOM 2260 C C . TYR A 1 281 ? 19.764 2.938 -12.225 1.00 87.69 281 TYR A C 1
ATOM 2262 O O . TYR A 1 281 ? 18.585 2.792 -11.894 1.00 87.69 281 TYR A O 1
ATOM 2270 N N . GLY A 1 282 ? 20.224 2.545 -13.418 1.00 87.69 282 GLY A N 1
ATOM 2271 C CA . GLY A 1 282 ? 19.343 1.974 -14.434 1.00 87.69 282 GLY A CA 1
ATOM 2272 C C . GLY A 1 282 ? 18.692 0.679 -13.962 1.00 87.69 282 GLY A C 1
ATOM 2273 O O . GLY A 1 282 ? 17.485 0.511 -14.145 1.00 87.69 282 GLY A O 1
ATOM 2274 N N . LYS A 1 283 ? 19.446 -0.181 -13.261 1.00 90.56 283 LYS A N 1
ATOM 2275 C CA . LYS A 1 283 ? 18.917 -1.405 -12.644 1.00 90.56 283 LYS A CA 1
ATOM 2276 C C . LYS A 1 283 ? 17.851 -1.092 -11.593 1.00 90.56 283 LYS A C 1
ATOM 2278 O O . LYS A 1 283 ? 16.772 -1.682 -11.631 1.00 90.56 283 LYS A O 1
ATOM 2283 N N . ALA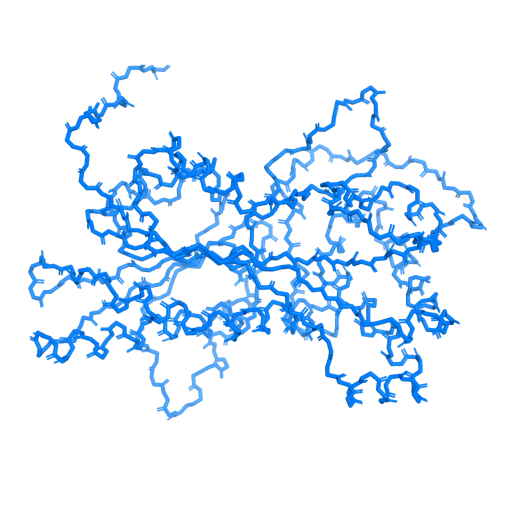 A 1 284 ? 18.110 -0.144 -10.691 1.00 86.25 284 ALA A N 1
ATOM 2284 C CA . ALA A 1 284 ? 17.152 0.258 -9.661 1.00 86.25 284 ALA A CA 1
ATOM 2285 C C . ALA A 1 284 ? 15.851 0.803 -10.276 1.00 86.25 284 ALA A C 1
ATOM 2287 O O . ALA A 1 284 ? 14.752 0.401 -9.887 1.00 86.25 284 ALA A O 1
ATOM 2288 N N . LYS A 1 285 ? 15.957 1.658 -11.301 1.00 84.38 285 LYS A N 1
ATOM 2289 C CA . LYS A 1 285 ? 14.794 2.186 -12.027 1.00 84.38 285 LYS A CA 1
ATOM 2290 C C . LYS A 1 285 ? 14.031 1.095 -12.767 1.00 84.38 285 LYS A C 1
ATOM 2292 O O . LYS A 1 285 ? 12.804 1.067 -12.704 1.00 84.38 285 LYS A O 1
ATOM 2297 N N . ALA A 1 286 ? 14.732 0.194 -13.449 1.00 87.69 286 ALA A N 1
ATOM 2298 C CA . ALA A 1 286 ? 14.105 -0.911 -14.160 1.00 87.69 286 ALA A CA 1
ATOM 2299 C C . ALA A 1 286 ? 13.355 -1.834 -13.205 1.00 87.69 286 ALA A C 1
ATOM 2301 O O . ALA A 1 286 ? 12.215 -2.193 -13.488 1.00 87.69 286 ALA A O 1
ATOM 2302 N N . ASN A 1 287 ? 13.948 -2.160 -12.056 1.00 89.81 287 ASN A N 1
ATOM 2303 C CA . ASN A 1 287 ? 13.302 -2.987 -11.048 1.00 89.81 287 ASN A CA 1
ATOM 2304 C C . ASN A 1 287 ? 12.067 -2.316 -10.439 1.00 89.81 287 ASN A C 1
ATOM 2306 O O . ASN A 1 287 ? 11.052 -2.988 -10.290 1.00 89.81 287 ASN A O 1
ATOM 2310 N N . LEU A 1 288 ? 12.095 -1.008 -10.166 1.00 85.44 288 LEU A N 1
ATOM 2311 C CA . LEU A 1 288 ? 10.916 -0.270 -9.692 1.00 85.44 288 LEU A CA 1
ATOM 2312 C C . LEU A 1 288 ? 9.744 -0.361 -10.688 1.00 85.44 288 LEU A C 1
ATOM 2314 O O . LEU A 1 288 ? 8.608 -0.669 -10.313 1.00 85.44 288 LEU A O 1
ATOM 2318 N N . VAL A 1 289 ? 10.017 -0.117 -11.974 1.00 84.88 289 VAL A N 1
ATOM 2319 C CA . VAL A 1 289 ? 8.995 -0.181 -13.031 1.00 84.88 289 VAL A CA 1
ATOM 2320 C C . VAL A 1 289 ? 8.520 -1.622 -13.230 1.00 84.88 289 VAL A C 1
ATOM 2322 O O . VAL A 1 289 ? 7.316 -1.863 -13.323 1.00 84.88 289 VAL A O 1
ATOM 2325 N N . ARG A 1 290 ? 9.444 -2.590 -13.243 1.00 88.75 290 ARG A N 1
ATOM 2326 C CA . ARG A 1 290 ? 9.157 -4.026 -13.365 1.00 88.75 290 ARG A CA 1
ATOM 2327 C C . ARG A 1 290 ? 8.271 -4.509 -12.224 1.00 88.75 290 ARG A C 1
ATOM 2329 O O . ARG A 1 290 ? 7.236 -5.110 -12.488 1.00 88.75 290 ARG A O 1
ATOM 2336 N N . ALA A 1 291 ? 8.612 -4.175 -10.985 1.00 89.19 291 ALA A N 1
ATOM 2337 C CA . ALA A 1 291 ? 7.844 -4.543 -9.804 1.00 89.19 291 ALA A CA 1
ATOM 2338 C C . ALA A 1 291 ? 6.392 -4.037 -9.845 1.00 89.19 291 ALA A C 1
ATOM 2340 O O . ALA A 1 291 ? 5.496 -4.681 -9.304 1.00 89.19 291 ALA A O 1
ATOM 2341 N N . THR A 1 292 ? 6.160 -2.901 -10.505 1.00 85.62 292 THR A N 1
ATOM 2342 C CA . THR A 1 292 ? 4.841 -2.260 -10.588 1.00 85.62 292 THR A CA 1
ATOM 2343 C C . THR A 1 292 ? 4.029 -2.727 -11.798 1.00 85.62 292 THR A C 1
ATOM 2345 O O . THR A 1 292 ? 2.817 -2.895 -11.704 1.00 85.62 292 THR A O 1
ATOM 2348 N N . LEU A 1 293 ? 4.671 -2.894 -12.960 1.00 87.00 293 LEU A N 1
ATOM 2349 C CA . LEU A 1 293 ? 3.978 -3.022 -14.247 1.00 87.00 293 LEU A CA 1
ATOM 2350 C C . LEU A 1 293 ? 4.161 -4.370 -14.935 1.00 87.00 293 LEU A C 1
ATOM 2352 O O . LEU A 1 293 ? 3.447 -4.627 -15.906 1.00 87.00 293 LEU A O 1
ATOM 2356 N N . LYS A 1 294 ? 5.081 -5.229 -14.475 1.00 89.25 294 LYS A N 1
ATOM 2357 C CA . LYS A 1 294 ? 5.378 -6.500 -15.151 1.00 89.25 294 LYS A CA 1
ATOM 2358 C C . LYS A 1 294 ? 4.127 -7.347 -15.404 1.00 89.25 294 LYS A C 1
ATOM 2360 O O . LYS A 1 294 ? 3.961 -7.716 -16.561 1.00 89.25 294 LYS A O 1
ATOM 2365 N N . PRO A 1 295 ? 3.209 -7.580 -14.444 1.00 88.31 295 PRO A N 1
ATOM 2366 C CA . PRO A 1 295 ? 2.013 -8.386 -14.709 1.00 88.31 295 PRO A CA 1
ATOM 2367 C C . PRO A 1 295 ? 1.141 -7.844 -15.857 1.00 88.31 295 PRO A C 1
ATOM 2369 O O . PRO A 1 295 ? 0.700 -8.600 -16.723 1.00 88.31 295 PRO A O 1
ATOM 2372 N N . ILE A 1 296 ? 0.950 -6.522 -15.921 1.00 83.56 296 ILE A N 1
ATOM 2373 C CA . ILE A 1 296 ? 0.135 -5.866 -16.958 1.00 83.56 296 ILE A CA 1
ATOM 2374 C C . ILE A 1 296 ? 0.854 -5.884 -18.311 1.00 83.56 296 ILE A C 1
ATOM 2376 O O . ILE A 1 296 ? 0.242 -6.175 -19.338 1.00 83.56 296 ILE A O 1
ATOM 2380 N N . VAL A 1 297 ? 2.153 -5.573 -18.318 1.00 84.00 297 VAL A N 1
ATOM 2381 C CA . VAL A 1 297 ? 2.984 -5.589 -19.527 1.00 84.00 297 VAL A CA 1
ATOM 2382 C C . VAL A 1 297 ? 3.033 -7.003 -20.095 1.00 84.00 297 VAL A C 1
ATOM 2384 O O . VAL A 1 297 ? 2.688 -7.214 -21.251 1.00 84.00 297 VAL A O 1
ATOM 2387 N N . GLU A 1 298 ? 3.389 -7.987 -19.278 1.00 85.19 298 GLU A N 1
ATOM 2388 C CA . GLU A 1 298 ? 3.514 -9.386 -19.673 1.00 85.19 298 GLU A CA 1
ATOM 2389 C C . GLU A 1 298 ? 2.197 -9.966 -20.192 1.00 85.19 298 GLU A C 1
ATOM 2391 O O . GLU A 1 298 ? 2.202 -10.650 -21.212 1.00 85.19 298 GLU A O 1
ATOM 2396 N N . SER A 1 299 ? 1.062 -9.613 -19.582 1.00 82.25 299 SER A N 1
ATOM 2397 C CA . SER A 1 299 ? -0.251 -9.986 -20.115 1.00 82.25 299 SER A CA 1
ATOM 2398 C C . SER A 1 299 ? -0.533 -9.384 -21.497 1.00 82.25 299 SER A C 1
ATOM 2400 O O . SER A 1 299 ? -1.301 -9.969 -22.256 1.00 82.25 299 SER A O 1
ATOM 2402 N N . HIS A 1 300 ? 0.031 -8.217 -21.822 1.00 78.81 300 HIS A N 1
ATOM 2403 C CA . HIS A 1 300 ? -0.226 -7.532 -23.089 1.00 78.81 300 HIS A CA 1
ATOM 2404 C C . HIS A 1 300 ? 0.697 -7.990 -24.223 1.00 78.81 300 HIS A C 1
ATOM 2406 O O . HIS A 1 300 ? 0.235 -8.183 -25.344 1.00 78.81 300 HIS A O 1
ATOM 2412 N N . ILE A 1 301 ? 1.995 -8.137 -23.945 1.00 78.44 301 ILE A N 1
ATOM 2413 C CA . ILE A 1 301 ? 3.026 -8.389 -24.969 1.00 78.44 301 ILE A CA 1
ATOM 2414 C C . ILE A 1 301 ? 3.708 -9.757 -24.834 1.00 78.44 301 ILE A C 1
ATOM 2416 O O . ILE A 1 301 ? 4.542 -10.121 -25.660 1.00 78.44 301 ILE A O 1
ATOM 2420 N N . GLY A 1 302 ? 3.372 -10.525 -23.799 1.00 81.19 302 GLY A N 1
ATOM 2421 C CA . GLY A 1 302 ? 3.970 -11.821 -23.502 1.00 81.19 302 GLY A CA 1
ATOM 2422 C C . GLY A 1 302 ? 5.302 -11.744 -22.733 1.00 81.19 302 GLY A C 1
ATOM 2423 O O . GLY A 1 302 ? 5.997 -10.723 -22.755 1.00 81.19 302 GLY A O 1
ATOM 2424 N N . PRO A 1 303 ? 5.707 -12.848 -22.073 1.00 86.12 303 PRO A N 1
ATOM 2425 C CA . PRO A 1 303 ? 6.873 -12.908 -21.178 1.00 86.12 303 PRO A CA 1
ATOM 2426 C C . PRO A 1 303 ? 8.192 -12.548 -21.859 1.00 86.12 303 PRO A C 1
ATOM 2428 O O . PRO A 1 303 ? 8.998 -11.797 -21.314 1.00 86.12 303 PRO A O 1
ATOM 2431 N N . LYS A 1 304 ? 8.410 -13.046 -23.081 1.00 85.62 304 LYS A N 1
ATOM 2432 C CA . LYS A 1 304 ? 9.667 -12.832 -23.809 1.00 85.62 304 LYS A CA 1
ATOM 2433 C C . LYS A 1 304 ? 9.882 -11.356 -24.160 1.00 85.62 304 LYS A C 1
ATOM 2435 O O . LYS A 1 304 ? 10.977 -10.837 -23.963 1.00 85.62 304 LYS A O 1
ATOM 2440 N N . LEU A 1 305 ? 8.848 -10.688 -24.676 1.00 83.06 305 LEU A N 1
ATOM 2441 C CA . LEU A 1 305 ? 8.929 -9.274 -25.054 1.00 83.06 305 LEU A CA 1
ATOM 2442 C C . LEU A 1 305 ? 8.897 -8.355 -23.829 1.00 83.06 305 LEU A C 1
ATOM 2444 O O . LEU A 1 305 ? 9.548 -7.315 -23.842 1.00 83.06 305 LEU A O 1
ATOM 2448 N N . SER A 1 306 ? 8.199 -8.755 -22.762 1.00 86.00 306 SER A N 1
ATOM 2449 C CA . SER A 1 306 ? 8.243 -8.094 -21.452 1.00 86.00 306 SER A CA 1
ATOM 2450 C C . SER A 1 306 ? 9.668 -8.037 -20.898 1.00 86.00 306 SER A C 1
ATOM 2452 O O . SER A 1 306 ? 10.150 -6.966 -20.535 1.00 86.00 306 SER A O 1
ATOM 2454 N N . GLU A 1 307 ? 10.396 -9.155 -20.918 1.00 90.25 307 GLU A N 1
ATOM 2455 C CA . GLU A 1 307 ? 11.779 -9.181 -20.436 1.00 90.25 307 GLU A CA 1
ATOM 2456 C C . GLU A 1 307 ? 12.704 -8.288 -21.277 1.00 90.25 307 GLU A C 1
ATOM 2458 O O . GLU A 1 307 ? 13.512 -7.531 -20.734 1.00 90.25 307 GLU A O 1
ATOM 2463 N N . GLU A 1 308 ? 12.547 -8.314 -22.602 1.00 88.12 308 GLU A N 1
ATOM 2464 C CA . GLU A 1 308 ? 13.293 -7.433 -23.503 1.00 88.12 308 GLU A CA 1
ATOM 2465 C C . GLU A 1 308 ? 12.970 -5.948 -23.259 1.00 88.12 308 GLU A C 1
ATOM 2467 O O . GLU A 1 308 ? 13.878 -5.114 -23.253 1.00 88.12 308 GLU A O 1
ATOM 2472 N N . LEU A 1 309 ? 11.704 -5.604 -22.986 1.00 86.38 309 LEU A N 1
ATOM 2473 C CA . LEU A 1 309 ? 11.296 -4.240 -22.634 1.00 86.38 309 LEU A CA 1
ATOM 2474 C C . LEU A 1 309 ? 12.067 -3.732 -21.413 1.00 86.38 309 LEU A C 1
ATOM 2476 O O . LEU A 1 309 ? 12.646 -2.646 -21.460 1.00 86.38 309 LEU A O 1
ATOM 2480 N N . PHE A 1 310 ? 12.074 -4.505 -20.324 1.00 88.44 310 PHE A N 1
ATOM 2481 C CA . PHE A 1 310 ? 12.707 -4.084 -19.076 1.00 88.44 310 PHE A CA 1
ATOM 2482 C C . PHE A 1 310 ? 14.231 -4.004 -19.197 1.00 88.44 310 PHE A C 1
ATOM 2484 O O . PHE A 1 310 ? 14.824 -3.080 -18.644 1.00 88.44 310 PHE A O 1
ATOM 2491 N N . LYS A 1 311 ? 14.865 -4.888 -19.980 1.00 90.69 311 LYS A N 1
ATOM 2492 C CA . LYS A 1 311 ? 16.304 -4.798 -20.291 1.00 90.69 311 LYS A CA 1
ATOM 2493 C C . LYS A 1 311 ? 16.657 -3.536 -21.072 1.00 90.69 311 LYS A C 1
ATOM 2495 O O . LYS A 1 311 ? 17.650 -2.874 -20.776 1.00 90.69 311 LYS A O 1
ATOM 2500 N N . ARG A 1 312 ? 15.843 -3.168 -22.065 1.00 88.19 312 ARG A N 1
ATOM 2501 C CA . ARG A 1 312 ? 16.050 -1.924 -22.824 1.00 88.19 312 ARG A CA 1
ATOM 2502 C C . ARG A 1 312 ? 15.807 -0.690 -21.976 1.00 88.19 312 ARG A C 1
ATOM 2504 O O . ARG A 1 312 ? 16.541 0.287 -22.105 1.00 88.19 312 ARG A O 1
ATOM 2511 N N . PHE A 1 313 ? 14.801 -0.745 -21.110 1.00 86.44 313 PHE A N 1
ATOM 2512 C CA . PHE A 1 313 ? 14.533 0.308 -20.146 1.00 86.44 313 PHE A CA 1
ATOM 2513 C C . PHE A 1 313 ? 15.725 0.509 -19.196 1.00 86.44 313 PHE A C 1
ATOM 2515 O O . PHE A 1 313 ? 16.186 1.638 -19.049 1.00 86.44 313 PHE A O 1
ATOM 2522 N N . GLU A 1 314 ? 16.265 -0.571 -18.621 1.00 88.56 314 GLU A N 1
ATOM 2523 C CA . GLU A 1 314 ? 17.467 -0.549 -17.774 1.00 88.56 314 GLU A CA 1
ATOM 2524 C C . GLU A 1 314 ? 18.640 0.116 -18.492 1.00 88.56 314 GLU A C 1
ATOM 2526 O O . GLU A 1 314 ? 19.190 1.103 -18.004 1.00 88.56 314 GLU A O 1
ATOM 2531 N N . LYS A 1 315 ? 18.960 -0.371 -19.696 1.00 89.31 315 LYS A N 1
ATOM 2532 C CA . LYS A 1 315 ? 20.049 0.165 -20.514 1.00 89.31 315 LYS A CA 1
ATOM 2533 C C . LYS A 1 315 ? 19.876 1.660 -20.779 1.00 89.31 315 LYS A C 1
ATOM 2535 O O . LYS A 1 315 ? 20.806 2.432 -20.572 1.00 89.31 315 LYS A O 1
ATOM 2540 N N . ARG A 1 316 ? 18.679 2.079 -21.197 1.00 86.50 316 ARG A N 1
ATOM 2541 C CA . ARG A 1 316 ? 18.387 3.487 -21.484 1.00 86.50 316 ARG A CA 1
ATOM 2542 C C . ARG A 1 316 ? 18.518 4.360 -20.240 1.00 86.50 316 ARG A C 1
ATOM 2544 O O . ARG A 1 316 ? 19.097 5.435 -20.327 1.00 86.50 316 ARG A O 1
ATOM 2551 N N . ALA A 1 317 ? 18.005 3.903 -19.099 1.00 84.81 317 ALA A N 1
ATOM 2552 C CA . ALA A 1 317 ? 18.122 4.627 -17.839 1.00 84.81 317 ALA A CA 1
ATOM 2553 C C . ALA A 1 317 ? 19.587 4.758 -17.384 1.00 84.81 317 ALA A C 1
ATOM 2555 O O . ALA A 1 317 ? 19.947 5.780 -16.811 1.00 84.81 317 ALA A O 1
ATOM 2556 N N . SER A 1 318 ? 20.435 3.764 -17.667 1.00 87.12 318 SER A N 1
ATOM 2557 C CA . SER A 1 318 ? 21.875 3.831 -17.388 1.00 87.12 318 SER A CA 1
ATOM 2558 C C . SER A 1 318 ? 22.662 4.738 -18.332 1.00 87.12 318 SER A C 1
ATOM 2560 O O . SER A 1 318 ? 23.671 5.303 -17.920 1.00 87.12 318 SER A O 1
ATOM 2562 N N . GLU A 1 319 ? 22.253 4.847 -19.596 1.00 85.88 319 GLU A N 1
ATOM 2563 C CA . GLU A 1 319 ? 22.975 5.614 -20.623 1.00 85.88 319 GLU A CA 1
ATOM 2564 C C . GLU A 1 319 ? 22.543 7.090 -20.686 1.00 85.88 319 GLU A C 1
ATOM 2566 O O . GLU A 1 319 ? 23.333 7.946 -21.086 1.00 85.88 319 GLU A O 1
ATOM 2571 N N . ASP A 1 320 ? 21.311 7.414 -20.281 1.00 80.75 320 ASP A N 1
ATOM 2572 C CA . ASP A 1 320 ? 20.789 8.783 -20.292 1.00 80.75 320 ASP A CA 1
ATOM 2573 C C . ASP A 1 320 ? 21.264 9.578 -19.064 1.00 80.75 320 ASP A C 1
ATOM 2575 O O . ASP A 1 320 ? 20.613 9.637 -18.016 1.00 80.75 320 ASP A O 1
ATOM 2579 N N . THR A 1 321 ? 22.410 10.246 -19.203 1.00 69.94 321 THR A N 1
ATOM 2580 C CA . THR A 1 321 ? 22.984 11.081 -18.137 1.00 69.94 321 THR A CA 1
ATOM 2581 C C . THR A 1 321 ? 22.077 12.244 -17.733 1.00 69.94 321 THR A C 1
ATOM 2583 O O . THR A 1 321 ? 22.108 12.670 -16.578 1.00 69.94 321 THR A O 1
ATOM 2586 N N . ALA A 1 322 ? 21.194 12.723 -18.617 1.00 75.94 322 ALA A N 1
ATOM 2587 C CA . ALA A 1 322 ? 20.235 13.763 -18.259 1.00 75.94 322 ALA A CA 1
ATOM 2588 C C . ALA A 1 322 ? 19.194 13.253 -17.249 1.00 75.94 322 ALA A C 1
ATOM 2590 O O . ALA A 1 322 ? 18.706 14.034 -16.432 1.00 75.94 322 ALA A O 1
ATOM 2591 N N . MET A 1 323 ? 18.871 11.954 -17.257 1.00 69.81 323 MET A N 1
ATOM 2592 C CA . MET A 1 323 ? 18.012 11.343 -16.238 1.00 69.81 323 MET A CA 1
ATOM 2593 C C . MET A 1 323 ? 18.705 11.227 -14.875 1.00 69.81 323 MET A C 1
ATOM 2595 O O . MET A 1 323 ? 18.041 11.406 -13.854 1.00 69.81 323 MET A O 1
ATOM 2599 N N . LEU A 1 324 ? 20.023 11.004 -14.842 1.00 69.38 324 LEU A N 1
ATOM 2600 C CA . LEU A 1 324 ? 20.809 10.911 -13.599 1.00 69.38 324 LEU A CA 1
ATOM 2601 C C . LEU A 1 324 ? 20.844 12.236 -12.829 1.00 69.38 324 LEU A C 1
ATOM 2603 O O . LEU A 1 324 ? 20.819 12.261 -11.599 1.00 69.38 324 LEU A O 1
ATOM 2607 N N . HIS A 1 325 ? 20.856 13.355 -13.552 1.00 73.06 325 HIS A N 1
ATOM 2608 C CA . HIS A 1 325 ? 20.863 14.689 -12.951 1.00 73.06 325 HIS A CA 1
ATOM 2609 C C . HIS A 1 325 ? 19.459 15.219 -12.621 1.00 73.06 325 HIS A C 1
ATOM 2611 O O . HIS A 1 325 ? 19.331 16.237 -11.940 1.00 73.06 325 HIS A O 1
ATOM 2617 N N . LYS A 1 326 ? 18.391 14.530 -13.046 1.00 73.62 326 LYS A N 1
ATOM 2618 C CA . LYS A 1 326 ? 17.010 14.922 -12.741 1.00 73.62 326 LYS A CA 1
ATOM 2619 C C . LYS A 1 326 ? 16.556 14.366 -11.397 1.00 73.62 326 LYS A C 1
ATOM 2621 O O . LYS A 1 326 ? 16.424 13.161 -11.200 1.00 73.62 326 LYS A O 1
ATOM 2626 N N . THR A 1 327 ? 16.192 15.272 -10.497 1.00 68.81 327 THR A N 1
ATOM 2627 C CA . THR A 1 327 ? 15.503 14.912 -9.260 1.00 68.81 327 THR A CA 1
ATOM 2628 C C . THR A 1 327 ? 14.071 14.474 -9.575 1.00 68.81 327 THR A C 1
ATOM 2630 O O . THR A 1 327 ? 13.224 15.279 -9.969 1.00 68.81 327 THR A O 1
ATOM 2633 N N . CYS A 1 328 ? 13.796 13.184 -9.398 1.00 71.12 328 CYS A N 1
ATOM 2634 C CA . CYS A 1 328 ? 12.448 12.638 -9.508 1.00 71.12 328 CYS A CA 1
ATOM 2635 C C . CYS A 1 328 ? 11.668 12.913 -8.218 1.00 71.12 328 CYS A C 1
ATOM 2637 O O . CYS A 1 328 ? 12.211 12.835 -7.114 1.00 71.12 328 CYS A O 1
ATOM 2639 N N . SER A 1 329 ? 10.389 13.261 -8.355 1.00 72.06 329 SER A N 1
ATOM 2640 C CA . SER A 1 329 ? 9.517 13.477 -7.205 1.00 72.06 329 SER A CA 1
ATOM 2641 C C . SER A 1 329 ? 8.111 12.952 -7.446 1.00 72.06 329 SER A C 1
ATOM 2643 O O . SER A 1 329 ? 7.611 12.945 -8.571 1.00 72.06 329 SER A O 1
ATOM 2645 N N . TYR A 1 330 ? 7.484 12.544 -6.352 1.00 74.12 330 TYR A N 1
ATOM 2646 C CA . TYR A 1 330 ? 6.137 12.019 -6.273 1.00 74.12 330 TYR A CA 1
ATOM 2647 C C . TYR A 1 330 ? 5.214 13.045 -5.640 1.00 74.12 330 TYR A C 1
ATOM 2649 O O . TYR A 1 330 ? 5.547 13.635 -4.613 1.00 74.12 330 TYR A O 1
ATOM 2657 N N . GLY A 1 331 ? 4.041 13.240 -6.233 1.00 75.56 331 GLY A N 1
ATOM 2658 C CA . GLY A 1 331 ? 2.933 13.852 -5.512 1.00 75.56 331 GLY A CA 1
ATOM 2659 C C . GLY A 1 331 ? 2.338 12.828 -4.550 1.00 75.56 331 GLY A C 1
ATOM 2660 O O . GLY A 1 331 ? 2.272 11.646 -4.854 1.00 75.56 331 GLY A O 1
ATOM 2661 N N . VAL A 1 332 ? 1.894 13.239 -3.377 1.00 77.12 332 VAL A N 1
ATOM 2662 C CA . VAL A 1 332 ? 1.141 12.371 -2.471 1.00 77.12 332 VAL A CA 1
ATOM 2663 C C . VAL A 1 332 ? -0.009 13.175 -1.926 1.00 77.12 332 VAL A C 1
ATOM 2665 O O . VAL A 1 332 ? 0.200 14.251 -1.372 1.00 77.12 332 VAL A O 1
ATOM 2668 N N . ILE A 1 333 ? -1.220 12.650 -2.095 1.00 81.94 333 ILE A N 1
ATOM 2669 C CA . ILE A 1 333 ? -2.408 13.216 -1.470 1.00 81.94 333 ILE A CA 1
ATOM 2670 C C . ILE A 1 333 ? -2.740 12.362 -0.258 1.00 81.94 333 ILE A C 1
ATOM 2672 O O . ILE A 1 333 ? -3.005 11.161 -0.366 1.00 81.94 333 ILE A O 1
ATOM 2676 N N . VAL A 1 334 ? -2.733 13.012 0.895 1.00 82.56 334 VAL A N 1
ATOM 2677 C CA . VAL A 1 334 ? -3.082 12.419 2.174 1.00 82.56 334 VAL A CA 1
ATOM 2678 C C . VAL A 1 334 ? -4.459 12.905 2.581 1.00 82.56 334 VAL A C 1
ATOM 2680 O O . VAL A 1 334 ? -4.687 14.109 2.671 1.00 82.56 334 VAL A O 1
ATOM 2683 N N . VAL A 1 335 ? -5.363 11.970 2.862 1.00 84.38 335 VAL A N 1
ATOM 2684 C CA . VAL A 1 335 ? -6.712 12.255 3.345 1.00 84.38 335 VAL A CA 1
ATOM 2685 C C . VAL A 1 335 ? -7.000 11.466 4.608 1.00 84.38 335 VAL A C 1
ATOM 2687 O O . VAL A 1 335 ? -6.951 10.240 4.629 1.00 84.38 335 VAL A O 1
ATOM 2690 N N . CYS A 1 336 ? -7.385 12.171 5.660 1.00 83.75 336 CYS A N 1
ATOM 2691 C CA . CYS A 1 336 ? -8.014 11.568 6.821 1.00 83.75 336 CYS A CA 1
ATOM 2692 C C . CYS A 1 336 ? -9.472 12.003 6.855 1.00 83.75 336 CYS A C 1
ATOM 2694 O O . CYS A 1 336 ? -9.759 13.202 6.831 1.00 83.75 336 CYS A O 1
ATOM 2696 N N . ALA A 1 337 ? -10.390 11.046 6.931 1.00 82.94 337 ALA A N 1
ATOM 2697 C CA . ALA A 1 337 ? -11.810 11.329 7.009 1.00 82.94 337 ALA A CA 1
ATOM 2698 C C . ALA A 1 337 ? -12.505 10.420 8.024 1.00 82.94 337 ALA A C 1
ATOM 2700 O O . ALA A 1 337 ? -12.177 9.244 8.163 1.00 82.94 337 ALA A O 1
ATOM 2701 N N . ILE A 1 338 ? -13.501 10.957 8.718 1.00 78.88 338 ILE A N 1
ATOM 2702 C CA . ILE A 1 338 ? -14.293 10.224 9.707 1.00 78.88 338 ILE A CA 1
ATOM 2703 C C . ILE A 1 338 ? -15.703 10.060 9.162 1.00 78.88 338 ILE A C 1
ATOM 2705 O O . ILE A 1 338 ? -16.270 10.973 8.562 1.00 78.88 338 ILE A O 1
ATOM 2709 N N . ARG A 1 339 ? -16.289 8.878 9.338 1.00 77.12 339 ARG A N 1
ATOM 2710 C CA . ARG A 1 339 ? -17.666 8.636 8.922 1.00 77.12 339 ARG A CA 1
ATOM 2711 C C . ARG A 1 339 ? -18.641 9.415 9.807 1.00 77.12 339 ARG A C 1
ATOM 2713 O O . ARG A 1 339 ? -18.661 9.227 11.022 1.00 77.12 339 ARG A O 1
ATOM 2720 N N . ILE A 1 340 ? -19.524 10.197 9.190 1.00 76.31 340 ILE A N 1
ATOM 2721 C CA . ILE A 1 340 ? -20.567 10.950 9.899 1.00 76.31 340 ILE A CA 1
ATOM 2722 C C . ILE A 1 340 ? -21.858 10.137 10.064 1.00 76.31 340 ILE A C 1
ATOM 2724 O O . ILE A 1 340 ? -22.227 9.329 9.205 1.00 76.31 340 ILE A O 1
ATOM 2728 N N . LYS A 1 341 ? -22.575 10.358 11.176 1.00 65.56 341 LYS A N 1
ATOM 2729 C CA . LYS A 1 341 ? -23.957 9.880 11.343 1.00 65.56 341 LYS A CA 1
ATOM 2730 C C . LYS A 1 341 ? -24.843 10.693 10.409 1.00 65.56 341 LYS A C 1
ATOM 2732 O O . LYS A 1 341 ? -25.063 11.872 10.645 1.00 65.56 341 LYS A O 1
ATOM 2737 N N . ASN A 1 342 ? -25.345 10.059 9.358 1.00 56.97 342 ASN A N 1
ATOM 2738 C CA . ASN A 1 342 ? -26.310 10.689 8.474 1.00 56.97 342 ASN A CA 1
ATOM 2739 C C . ASN A 1 342 ? -27.636 9.930 8.588 1.00 56.97 342 ASN A C 1
ATOM 2741 O O . ASN A 1 342 ? -27.822 8.898 7.946 1.00 56.97 342 ASN A O 1
ATOM 2745 N N . ASP A 1 343 ? -28.548 10.424 9.430 1.00 49.62 343 ASP A N 1
ATOM 2746 C CA . ASP A 1 343 ? -29.887 9.835 9.617 1.00 49.62 343 ASP A CA 1
ATOM 2747 C C . ASP A 1 343 ? -30.811 10.075 8.403 1.00 49.62 343 ASP A C 1
ATOM 2749 O O . ASP A 1 343 ? -31.896 9.502 8.317 1.00 49.62 343 ASP A O 1
ATOM 2753 N N . LYS A 1 344 ? -30.369 10.883 7.425 1.00 45.97 344 LYS A N 1
ATOM 2754 C CA . LYS A 1 344 ? -31.115 11.203 6.196 1.00 45.97 344 LYS A CA 1
ATOM 2755 C C . LYS A 1 344 ? -31.001 10.163 5.078 1.00 45.97 344 LYS A C 1
ATOM 2757 O O . LYS A 1 344 ? -31.837 10.165 4.184 1.00 45.97 344 LYS A O 1
ATOM 2762 N N . TYR A 1 345 ? -30.027 9.254 5.126 1.00 48.22 345 TYR A N 1
ATOM 2763 C CA . TYR A 1 345 ? -29.874 8.193 4.122 1.00 48.22 345 TYR A CA 1
ATOM 2764 C C . TYR A 1 345 ? -30.321 6.852 4.710 1.00 48.22 345 TYR A C 1
ATOM 2766 O O . TYR A 1 345 ? -29.527 5.936 4.944 1.00 48.22 345 TYR A O 1
ATOM 2774 N N . LYS A 1 346 ? -31.628 6.751 4.987 1.00 38.16 346 LYS A N 1
ATOM 2775 C CA . LYS A 1 346 ? -32.307 5.462 5.161 1.00 38.16 346 LYS A CA 1
ATOM 2776 C C . LYS A 1 346 ? -32.093 4.655 3.878 1.00 38.16 346 LYS A C 1
ATOM 2778 O O . LYS A 1 346 ? -32.553 5.057 2.820 1.00 38.16 346 LYS A O 1
ATOM 2783 N N . ILE A 1 347 ? -31.326 3.575 4.008 1.00 41.25 347 ILE A N 1
ATOM 2784 C CA . ILE A 1 347 ? -31.398 2.317 3.251 1.00 41.25 347 ILE A CA 1
ATOM 2785 C C . ILE A 1 347 ? -32.135 2.455 1.905 1.00 41.25 347 ILE A C 1
ATOM 2787 O O . ILE A 1 347 ? -33.326 2.191 1.817 1.00 41.25 347 ILE A O 1
ATOM 2791 N N . ILE A 1 348 ? -31.411 2.823 0.845 1.00 36.84 348 ILE A N 1
ATOM 2792 C CA . ILE A 1 348 ? -31.786 2.407 -0.513 1.00 36.84 348 ILE A CA 1
ATOM 2793 C C . ILE A 1 348 ? -31.044 1.092 -0.752 1.00 36.84 348 ILE A C 1
ATOM 2795 O O . ILE A 1 348 ? -29.966 1.055 -1.339 1.00 36.84 348 ILE A O 1
ATOM 2799 N N . SER A 1 349 ? -31.546 0.023 -0.149 1.00 39.91 349 SER A N 1
ATOM 2800 C CA . SER A 1 349 ? -31.167 -1.349 -0.481 1.00 39.91 349 SER A CA 1
ATOM 2801 C C . SER A 1 349 ? -32.298 -2.266 -0.043 1.00 39.91 349 SER A C 1
ATOM 2803 O O . SER A 1 349 ? -32.188 -2.908 0.992 1.00 39.91 349 SER A O 1
ATOM 2805 N N . GLU A 1 350 ? -33.398 -2.225 -0.789 1.00 38.50 350 GLU A N 1
ATOM 2806 C CA . GLU A 1 350 ? -34.476 -3.223 -0.811 1.00 38.50 350 GLU A CA 1
ATOM 2807 C C . GLU A 1 350 ? -35.426 -2.828 -1.958 1.00 38.50 350 GLU A C 1
ATOM 2809 O O . GLU A 1 350 ? -36.476 -2.232 -1.747 1.00 38.50 350 GLU A O 1
ATOM 2814 N N . SER A 1 351 ? -34.970 -2.988 -3.203 1.00 34.56 351 SER A N 1
ATOM 2815 C CA . SER A 1 351 ? -35.814 -3.132 -4.408 1.00 34.56 351 SER A CA 1
ATOM 2816 C C . SER A 1 351 ? -34.942 -3.120 -5.659 1.00 34.56 351 SER A C 1
ATOM 2818 O O . SER A 1 351 ? -34.719 -2.085 -6.281 1.00 34.56 351 SER A O 1
ATOM 2820 N N . SER A 1 352 ? -34.440 -4.296 -6.007 1.00 31.38 352 SER A N 1
ATOM 2821 C CA . SER A 1 352 ? -34.280 -4.730 -7.395 1.00 31.38 352 SER A CA 1
ATOM 2822 C C . SER A 1 352 ? -33.768 -6.162 -7.330 1.00 31.38 352 SER A C 1
ATOM 2824 O O . SER A 1 352 ? -32.581 -6.372 -7.059 1.00 31.38 352 SER A O 1
ATOM 2826 N N . ASP A 1 353 ? -34.724 -7.082 -7.460 1.00 33.78 353 ASP A N 1
ATOM 2827 C CA . ASP A 1 353 ? -34.532 -8.506 -7.744 1.00 33.78 353 ASP A CA 1
ATOM 2828 C C . ASP A 1 353 ? -33.588 -8.749 -8.932 1.00 33.78 353 ASP A C 1
ATOM 2830 O O . ASP A 1 353 ? -33.551 -7.890 -9.851 1.00 33.78 353 ASP A O 1
#

InterPro domains:
  IPR005299 SAM dependent carboxyl methyltransferase [PF03492] (109-220)
  IPR005299 SAM dependent carboxyl methyltransferase [PTHR31009] (74-220)
  IPR029063 S-adenosyl-L-methionine-dependent methyltransferase superfamily [G3DSA:3.40.50.150] (92-223)
  IPR029063 S-adenosyl-L-methionine-dependent methyltransferase superfamily [SSF53335] (68-333)

Secondary structure (DSSP, 8-state):
-HHHHTTTEEEEEEEEEEEE---------------PPPS----BHHHHHHHH-SSPPP-----S--GGGT-----SSSTTSTTTS-HHHHHHHHHHHHHHHHHHHHSPP--S-TT--EEEEEES--SSHHHHHHHHHHHHHHHHHHHHHHS----EEEEEEE-TTS-HHHHHHHHHHTTSSS----SEEEEEES-TTS--S-TT-EEEEEEES-TTB-SS-SS-SSS--S-B--B----HHHHHHHHHHHTSEEEEEEEEEEEESS-HHHHHHHHH-HHHHHHHHHHHHHHHHHHHHHHHH-HHHHHHHHHHHHHHHHH-HHHHTS--EEEEEEEEEEE---TT-----S---

Radius of gyration: 21.54 Å; chains: 1; bounding box: 65×45×67 Å